Protein AF-Q2HXE0-F1 (afdb_monomer)

pLDDT: mean 91.15, std 7.88, range [51.94, 98.25]

Mean predicted aligned error: 10.52 Å

Nearest PDB structures (foldseek):
  8btg-assembly1_E  TM=7.655E-01  e=2.228E-20  Bacillus subtilis
  8btg-assembly1_A  TM=7.224E-01  e=9.802E-20  Bacillus subtilis
  8bv3-assembly1_B  TM=9.718E-01  e=6.883E-15  Bacillus subtilis
  1l8q-assembly1_A  TM=6.584E-01  e=1.791E-13  Aquifex aeolicus
  2hcb-assembly1_B  TM=6.814E-01  e=4.356E-13  Aquifex aeolicus

Structure (mmCIF, N/CA/C/O backbone):
data_AF-Q2HXE0-F1
#
_entry.id   AF-Q2HXE0-F1
#
loop_
_atom_site.group_PDB
_atom_site.id
_atom_site.type_symbol
_atom_site.label_atom_id
_atom_site.label_alt_id
_atom_site.label_comp_id
_atom_site.label_asym_id
_atom_site.label_entity_id
_atom_site.label_seq_id
_atom_site.pdbx_PDB_ins_code
_atom_site.Cartn_x
_atom_site.Cartn_y
_atom_site.Cartn_z
_atom_site.occupancy
_atom_site.B_iso_or_equiv
_atom_site.auth_seq_id
_atom_site.auth_comp_id
_atom_site.auth_asym_id
_atom_site.auth_atom_id
_atom_site.pdbx_PDB_model_num
ATOM 1 N N . GLY A 1 1 ? -3.408 2.793 2.441 1.00 79.25 1 GLY A N 1
ATOM 2 C CA . GLY A 1 1 ? -3.111 1.350 2.510 1.00 79.25 1 GLY A CA 1
ATOM 3 C C . GLY A 1 1 ? -4.336 0.553 2.128 1.00 79.25 1 GLY A C 1
ATOM 4 O O . GLY A 1 1 ? -5.097 0.191 3.012 1.00 79.25 1 GLY A O 1
ATOM 5 N N . LEU A 1 2 ? -4.546 0.353 0.825 1.00 87.94 2 LEU A N 1
ATOM 6 C CA . LEU A 1 2 ? -5.683 -0.406 0.279 1.00 87.94 2 LEU A CA 1
ATOM 7 C C . LEU A 1 2 ? -5.273 -1.790 -0.251 1.00 87.94 2 LEU A C 1
ATOM 9 O O . LEU A 1 2 ? -6.130 -2.564 -0.639 1.00 87.94 2 LEU A O 1
ATOM 13 N N . GLY A 1 3 ? -3.971 -2.100 -0.264 1.00 91.75 3 GLY A N 1
ATOM 14 C CA . GLY A 1 3 ? -3.457 -3.394 -0.720 1.00 91.75 3 GLY A CA 1
ATOM 15 C C . GLY A 1 3 ? -2.801 -3.399 -2.103 1.00 91.75 3 GLY A C 1
ATOM 16 O O . GLY A 1 3 ? -2.421 -4.466 -2.551 1.00 91.75 3 GLY A O 1
ATOM 17 N N . LYS A 1 4 ? -2.596 -2.249 -2.764 1.00 94.69 4 LYS A N 1
ATOM 18 C CA . LYS A 1 4 ? -1.934 -2.165 -4.089 1.00 94.69 4 LYS A CA 1
ATOM 19 C C . LYS A 1 4 ? -0.559 -2.844 -4.125 1.00 94.69 4 LYS A C 1
ATOM 21 O O . LYS A 1 4 ? -0.377 -3.802 -4.867 1.00 94.69 4 LYS A O 1
ATOM 26 N N . THR A 1 5 ? 0.360 -2.430 -3.253 1.00 94.62 5 THR A N 1
ATOM 27 C CA . THR A 1 5 ? 1.689 -3.050 -3.113 1.00 94.62 5 THR A CA 1
ATOM 28 C C . THR A 1 5 ? 1.597 -4.533 -2.736 1.00 94.62 5 THR A C 1
ATOM 30 O O . THR A 1 5 ? 2.316 -5.364 -3.279 1.00 94.62 5 THR A O 1
ATOM 33 N N . HIS A 1 6 ? 0.666 -4.897 -1.842 1.00 94.25 6 HIS A N 1
ATOM 34 C CA . HIS A 1 6 ? 0.438 -6.297 -1.464 1.00 94.25 6 HIS A CA 1
ATOM 35 C C . HIS A 1 6 ? 0.011 -7.139 -2.677 1.00 94.25 6 HIS A C 1
ATOM 37 O O . HIS A 1 6 ? 0.540 -8.227 -2.890 1.00 94.25 6 HIS A O 1
ATOM 43 N N . LEU A 1 7 ? -0.898 -6.615 -3.502 1.00 95.75 7 LEU A N 1
ATOM 44 C CA . LEU A 1 7 ? -1.368 -7.267 -4.717 1.00 95.75 7 LEU A CA 1
ATOM 45 C C . LEU A 1 7 ? -0.251 -7.396 -5.760 1.00 95.75 7 LEU A C 1
ATOM 47 O O . LEU A 1 7 ? -0.125 -8.459 -6.357 1.00 95.75 7 LEU A O 1
ATOM 51 N N . LEU A 1 8 ? 0.600 -6.376 -5.933 1.00 96.81 8 LEU A N 1
ATOM 52 C CA . LEU A 1 8 ? 1.785 -6.483 -6.795 1.00 96.81 8 LEU A CA 1
ATOM 53 C C . LEU A 1 8 ? 2.686 -7.643 -6.364 1.00 96.81 8 LEU A C 1
ATOM 55 O O . LEU A 1 8 ? 3.067 -8.463 -7.197 1.00 96.81 8 LEU A O 1
ATOM 59 N N . HIS A 1 9 ? 2.992 -7.754 -5.069 1.00 96.44 9 HIS A N 1
ATOM 60 C CA . HIS A 1 9 ? 3.806 -8.858 -4.556 1.00 96.44 9 HIS A CA 1
ATOM 61 C C . HIS A 1 9 ? 3.122 -10.221 -4.715 1.00 96.44 9 HIS A C 1
ATOM 63 O O . HIS A 1 9 ? 3.796 -11.204 -5.028 1.00 96.44 9 HIS A O 1
ATOM 69 N N . ALA A 1 10 ? 1.800 -10.294 -4.542 1.00 96.44 10 ALA A N 1
ATOM 70 C CA . ALA A 1 10 ? 1.038 -11.517 -4.775 1.00 96.44 10 ALA A CA 1
ATOM 71 C C . ALA A 1 10 ? 1.098 -11.950 -6.251 1.00 96.44 10 ALA A C 1
ATOM 73 O O . ALA A 1 10 ? 1.374 -13.116 -6.530 1.00 96.44 10 ALA A O 1
ATOM 74 N N . ILE A 1 11 ? 0.928 -11.009 -7.190 1.00 97.31 11 ILE A N 1
ATOM 75 C CA . ILE A 1 11 ? 1.078 -11.253 -8.633 1.00 97.31 11 ILE A CA 1
ATOM 76 C C . ILE A 1 11 ? 2.501 -11.721 -8.948 1.00 97.31 11 ILE A C 1
ATOM 78 O O . ILE A 1 11 ? 2.662 -12.710 -9.657 1.00 97.31 11 ILE A O 1
ATOM 82 N N . ALA A 1 12 ? 3.522 -11.061 -8.392 1.00 97.12 12 ALA A N 1
ATOM 83 C CA . ALA A 1 12 ? 4.922 -11.442 -8.575 1.00 97.12 12 ALA A CA 1
ATOM 84 C C . ALA A 1 12 ? 5.161 -12.897 -8.161 1.00 97.12 12 ALA A C 1
ATOM 86 O O . ALA A 1 12 ? 5.678 -13.695 -8.938 1.00 97.12 12 ALA A O 1
ATOM 87 N N . ARG A 1 13 ? 4.731 -13.253 -6.943 1.00 96.88 13 ARG A N 1
ATOM 88 C CA . ARG A 1 13 ? 4.908 -14.594 -6.383 1.00 96.88 13 ARG A CA 1
ATOM 89 C C . ARG A 1 13 ? 4.175 -15.647 -7.211 1.00 96.88 13 ARG A C 1
ATOM 91 O O . ARG A 1 13 ? 4.757 -16.691 -7.492 1.00 96.88 13 ARG A O 1
ATOM 98 N N . LEU A 1 14 ? 2.934 -15.372 -7.611 1.00 97.12 14 LEU A N 1
ATOM 99 C CA . LEU A 1 14 ? 2.149 -16.290 -8.434 1.00 97.12 14 LEU A CA 1
ATOM 100 C C . LEU A 1 14 ? 2.762 -16.457 -9.829 1.00 97.12 14 LEU A C 1
ATOM 102 O O . LEU A 1 14 ? 2.836 -17.565 -10.345 1.00 97.12 14 LEU A O 1
ATOM 106 N N . PHE A 1 15 ? 3.240 -15.380 -10.446 1.00 96.69 15 PHE A N 1
ATOM 107 C CA . PHE A 1 15 ? 3.915 -15.464 -11.737 1.00 96.69 15 PHE A CA 1
ATOM 108 C C . PHE A 1 15 ? 5.203 -16.289 -11.636 1.00 96.69 15 PHE A C 1
ATOM 110 O O . PHE A 1 15 ? 5.407 -17.202 -12.432 1.00 96.69 15 PHE A O 1
ATOM 117 N N . SER A 1 16 ? 6.033 -16.038 -10.619 1.00 95.75 16 SER A N 1
ATOM 118 C CA . SER A 1 16 ? 7.262 -16.803 -10.387 1.00 95.75 16 SER A CA 1
ATOM 119 C C . SER A 1 16 ? 7.000 -18.282 -10.099 1.00 95.75 16 SER A C 1
ATOM 121 O O . SER A 1 16 ? 7.808 -19.114 -10.495 1.00 95.75 16 SER A O 1
ATOM 123 N N . SER A 1 17 ? 5.882 -18.647 -9.459 1.00 95.94 17 SER A N 1
ATOM 124 C CA . SER A 1 17 ? 5.551 -20.065 -9.248 1.00 95.94 17 SER A CA 1
ATOM 125 C C . SER A 1 17 ? 5.182 -20.784 -10.548 1.00 95.94 17 SER A C 1
ATOM 127 O O . SER A 1 17 ? 5.462 -21.969 -10.686 1.00 95.94 17 SER A O 1
ATOM 129 N N . HIS A 1 18 ? 4.569 -20.080 -11.505 1.00 95.12 18 HIS A N 1
ATOM 130 C CA . HIS A 1 18 ? 4.205 -20.633 -12.815 1.00 95.12 18 HIS A CA 1
ATOM 131 C C . HIS A 1 18 ? 5.347 -20.552 -13.836 1.00 95.12 18 HIS A C 1
ATOM 133 O O . HIS A 1 18 ? 5.391 -21.329 -14.785 1.00 95.12 18 HIS A O 1
ATOM 139 N N . SER A 1 19 ? 6.262 -19.596 -13.685 1.00 94.00 19 SER A N 1
ATOM 140 C CA . SER A 1 19 ? 7.396 -19.385 -14.587 1.00 94.00 19 SER A CA 1
ATOM 141 C C . SER A 1 19 ? 8.674 -19.084 -13.793 1.00 94.00 19 SER A C 1
ATOM 143 O O . SER A 1 19 ? 9.118 -17.936 -13.760 1.00 94.00 19 SER A O 1
ATOM 145 N N . PRO A 1 20 ? 9.299 -20.101 -13.166 1.00 92.75 20 PRO A N 1
ATOM 146 C CA . PRO A 1 20 ? 10.417 -19.899 -12.237 1.00 92.75 20 PRO A CA 1
ATOM 147 C C . PRO A 1 20 ? 11.672 -19.277 -12.861 1.00 92.75 20 PRO A C 1
ATOM 149 O O . PRO A 1 20 ? 12.422 -18.587 -12.180 1.00 92.75 20 PRO A O 1
ATOM 152 N N . SER A 1 21 ? 11.903 -19.508 -14.156 1.00 94.31 21 SER A N 1
ATOM 153 C CA . SER A 1 21 ? 13.048 -18.973 -14.905 1.00 94.31 21 SER A CA 1
ATOM 154 C C . SER A 1 21 ? 12.785 -17.610 -15.550 1.00 94.31 21 SER A C 1
ATOM 156 O O . SER A 1 21 ? 13.698 -17.017 -16.121 1.00 94.31 21 SER A O 1
ATOM 158 N N . ALA A 1 22 ? 11.550 -17.104 -15.492 1.00 95.12 22 ALA A N 1
ATOM 159 C CA . ALA A 1 22 ? 11.186 -15.835 -16.102 1.00 95.12 22 ALA A CA 1
ATOM 160 C C . ALA A 1 22 ? 11.641 -14.661 -15.214 1.00 95.12 22 ALA A C 1
ATOM 162 O O . ALA A 1 22 ? 11.227 -14.589 -14.055 1.00 95.12 22 ALA A O 1
ATOM 163 N N . PRO A 1 23 ? 12.434 -13.704 -15.734 1.00 95.75 23 PRO A N 1
ATOM 164 C CA . PRO A 1 23 ? 12.847 -12.543 -14.955 1.00 95.75 23 PRO A CA 1
ATOM 165 C C . PRO A 1 23 ? 11.644 -11.690 -14.531 1.00 95.75 23 PRO A C 1
ATOM 167 O O . PRO A 1 23 ? 10.891 -11.191 -15.373 1.00 95.75 23 PRO A O 1
ATOM 170 N N . VAL A 1 24 ? 11.479 -11.511 -13.220 1.00 97.12 24 VAL A N 1
ATOM 171 C CA . VAL A 1 24 ? 10.476 -10.628 -12.614 1.00 97.12 24 VAL A CA 1
ATOM 172 C C . VAL A 1 24 ? 11.192 -9.441 -11.997 1.00 97.12 24 VAL A C 1
ATOM 174 O O . VAL A 1 24 ? 12.118 -9.617 -11.206 1.00 97.12 24 VAL A O 1
ATOM 177 N N . LEU A 1 25 ? 10.748 -8.233 -12.329 1.00 96.94 25 LEU A N 1
ATOM 178 C CA . LEU A 1 25 ? 11.315 -7.009 -11.793 1.00 96.94 25 LEU A CA 1
ATOM 179 C C . LEU A 1 25 ? 10.239 -6.187 -11.093 1.00 96.94 25 LEU A C 1
ATOM 181 O O . LEU A 1 25 ? 9.209 -5.867 -11.675 1.00 96.94 25 LEU A O 1
ATOM 185 N N . TYR A 1 26 ? 10.510 -5.832 -9.840 1.00 97.19 26 TYR A N 1
ATOM 186 C CA . TYR A 1 26 ? 9.680 -4.946 -9.035 1.00 97.19 26 TYR A CA 1
ATOM 187 C C . TYR A 1 26 ? 10.478 -3.712 -8.621 1.00 97.19 26 TYR A C 1
ATOM 189 O O . TYR A 1 26 ? 11.602 -3.834 -8.126 1.00 97.19 26 TYR A O 1
ATOM 197 N N . MET A 1 27 ? 9.883 -2.532 -8.775 1.00 96.94 27 MET A N 1
ATOM 198 C CA . MET A 1 27 ? 10.414 -1.280 -8.238 1.00 96.94 27 MET A CA 1
ATOM 199 C C . MET A 1 27 ? 9.307 -0.241 -8.049 1.00 96.94 27 MET A C 1
ATOM 201 O O . MET A 1 27 ? 8.272 -0.298 -8.705 1.00 96.94 27 MET A O 1
ATOM 205 N N . SER A 1 28 ? 9.523 0.733 -7.165 1.00 97.50 28 SER A N 1
ATOM 206 C CA . SER A 1 28 ? 8.684 1.934 -7.137 1.00 97.50 28 SER A CA 1
ATOM 207 C C . SER A 1 28 ? 9.060 2.872 -8.287 1.00 97.50 28 SER A C 1
ATOM 209 O O . SER A 1 28 ? 10.193 2.845 -8.779 1.00 97.50 28 SER A O 1
ATOM 211 N N . ALA A 1 29 ? 8.142 3.749 -8.687 1.00 96.31 29 ALA A N 1
ATOM 212 C CA . ALA A 1 29 ? 8.419 4.765 -9.700 1.00 96.31 29 ALA A CA 1
ATOM 213 C C . ALA A 1 29 ? 9.517 5.752 -9.246 1.00 96.31 29 ALA A C 1
ATOM 215 O O . ALA A 1 29 ? 10.336 6.199 -10.047 1.00 96.31 29 ALA A O 1
ATOM 216 N N . GLU A 1 30 ? 9.599 6.032 -7.942 1.00 95.50 30 GLU A N 1
ATOM 217 C CA . GLU A 1 30 ? 10.692 6.810 -7.346 1.00 95.50 30 GLU A CA 1
ATOM 218 C C . GLU A 1 30 ? 12.047 6.101 -7.491 1.00 95.50 30 GLU A C 1
ATOM 220 O O . GLU A 1 30 ? 13.035 6.717 -7.894 1.00 95.50 30 GLU A O 1
ATOM 225 N N . ARG A 1 31 ? 12.101 4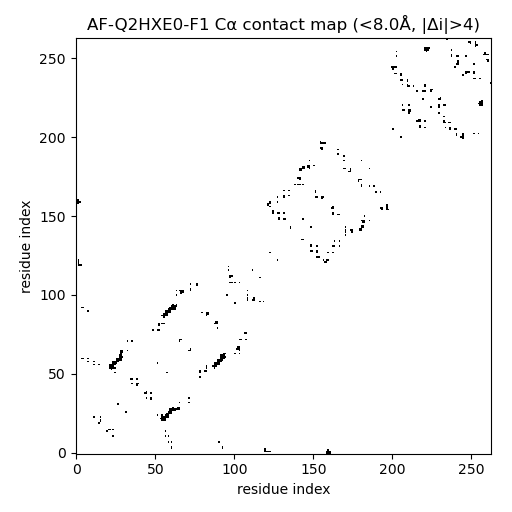.788 -7.229 1.00 96.56 31 ARG A N 1
ATOM 226 C CA . ARG A 1 31 ? 13.324 3.999 -7.406 1.00 96.56 31 ARG A CA 1
ATOM 227 C C . ARG A 1 31 ? 13.742 3.944 -8.872 1.00 96.56 31 ARG A C 1
ATOM 229 O O . ARG A 1 31 ? 14.925 4.105 -9.154 1.00 96.56 31 ARG A O 1
ATOM 236 N N . PHE A 1 32 ? 12.790 3.771 -9.789 1.00 96.88 32 PHE A N 1
ATOM 237 C CA . PHE A 1 32 ? 13.039 3.867 -11.229 1.00 96.88 32 PHE A CA 1
ATOM 238 C C . PHE A 1 32 ? 13.697 5.207 -11.586 1.00 96.88 32 PHE A C 1
ATOM 240 O O . PHE A 1 32 ? 14.738 5.227 -12.239 1.00 96.88 32 PHE A O 1
ATOM 247 N N . MET A 1 33 ? 13.136 6.320 -11.098 1.00 95.44 33 MET A N 1
ATOM 248 C CA . MET A 1 33 ? 13.685 7.661 -11.313 1.00 95.44 33 MET A CA 1
ATOM 249 C C . MET A 1 33 ? 15.117 7.782 -10.783 1.00 95.44 33 MET A C 1
ATOM 251 O O . MET A 1 33 ? 16.000 8.244 -11.503 1.00 95.44 33 MET A O 1
ATOM 255 N N . MET A 1 34 ? 15.356 7.371 -9.536 1.00 95.81 34 MET A N 1
ATOM 256 C CA . MET A 1 34 ? 16.680 7.449 -8.919 1.00 95.81 34 MET A CA 1
ATOM 257 C C . MET A 1 34 ? 17.713 6.602 -9.664 1.00 95.81 34 MET A C 1
ATOM 259 O O . MET A 1 34 ? 18.802 7.090 -9.962 1.00 95.81 34 MET A O 1
ATOM 263 N N . GLU A 1 35 ? 17.380 5.350 -9.985 1.00 96.25 35 GLU A N 1
ATOM 264 C CA . GLU A 1 35 ? 18.274 4.452 -10.719 1.00 96.25 35 GLU A CA 1
ATOM 265 C C . GLU A 1 35 ? 18.568 4.990 -12.127 1.00 96.25 35 GLU A C 1
ATOM 267 O O . GLU A 1 35 ? 19.721 4.962 -12.552 1.00 96.25 35 GLU A O 1
ATOM 272 N N . PHE A 1 36 ? 17.575 5.566 -12.812 1.00 95.88 36 PHE A N 1
ATOM 273 C CA . PHE A 1 36 ? 17.775 6.200 -14.115 1.00 95.88 36 PHE A CA 1
ATOM 274 C C . PHE A 1 36 ? 18.702 7.421 -14.035 1.00 95.88 36 PHE A C 1
ATOM 276 O O . PHE A 1 36 ? 19.652 7.532 -14.808 1.00 95.88 36 PHE A O 1
ATOM 283 N N . VAL A 1 37 ? 18.477 8.324 -13.073 1.00 94.50 37 VAL A N 1
ATOM 284 C CA . VAL A 1 37 ? 19.328 9.511 -12.876 1.00 94.50 37 VAL A CA 1
ATOM 285 C C . VAL A 1 37 ? 20.765 9.113 -12.543 1.00 94.50 37 VAL A C 1
ATOM 287 O O . VAL A 1 37 ? 21.704 9.712 -13.069 1.00 94.50 37 VAL A O 1
ATOM 290 N N . ASN A 1 38 ? 20.951 8.094 -11.706 1.00 95.69 38 ASN A N 1
ATOM 291 C CA . ASN A 1 38 ? 22.277 7.586 -11.370 1.00 95.69 38 ASN A CA 1
ATOM 292 C C . ASN A 1 38 ? 22.966 6.961 -12.589 1.00 95.69 38 ASN A C 1
ATOM 294 O O . ASN A 1 38 ? 24.131 7.264 -12.838 1.00 95.69 38 ASN A O 1
ATOM 298 N N . ALA A 1 39 ? 22.244 6.172 -13.388 1.00 96.00 39 ALA A N 1
ATOM 299 C CA . ALA A 1 39 ? 22.775 5.591 -14.618 1.00 96.00 39 ALA A CA 1
ATOM 300 C C . ALA A 1 39 ? 23.185 6.669 -15.634 1.00 96.00 39 ALA A C 1
ATOM 302 O O . ALA A 1 39 ? 24.239 6.549 -16.252 1.00 96.00 39 ALA A O 1
ATOM 303 N N . MET A 1 40 ? 22.420 7.760 -15.758 1.00 93.88 40 MET A N 1
ATOM 304 C CA . MET A 1 40 ? 22.818 8.897 -16.596 1.00 93.88 40 MET A CA 1
ATOM 305 C C . MET A 1 40 ? 24.116 9.545 -16.105 1.00 93.88 40 MET A C 1
ATOM 307 O O . MET A 1 40 ? 25.009 9.803 -16.905 1.00 93.88 40 MET A O 1
ATOM 311 N N . ARG A 1 41 ? 24.248 9.781 -14.792 1.00 95.00 41 ARG A N 1
ATOM 312 C CA . ARG A 1 41 ? 25.465 10.372 -14.204 1.00 95.00 41 ARG A CA 1
ATOM 313 C C . ARG A 1 41 ? 26.696 9.484 -14.378 1.00 95.00 41 ARG A C 1
ATOM 315 O O . ARG A 1 41 ? 27.792 10.006 -14.545 1.00 95.00 41 ARG A O 1
ATOM 322 N N . ALA A 1 42 ? 26.508 8.168 -14.340 1.00 95.88 42 ALA A N 1
ATOM 323 C CA . ALA A 1 42 ? 27.569 7.181 -14.507 1.00 95.88 42 ALA A CA 1
ATOM 324 C C . ALA A 1 42 ? 27.860 6.821 -15.980 1.00 95.88 42 ALA A C 1
ATOM 326 O O . ALA A 1 42 ? 28.771 6.043 -16.234 1.00 95.88 42 ALA A O 1
ATOM 327 N N . ASN A 1 43 ? 27.118 7.369 -16.954 1.00 94.31 43 ASN A N 1
ATOM 328 C CA . ASN A 1 43 ? 27.133 6.934 -18.362 1.00 94.31 43 ASN A CA 1
ATOM 329 C C . ASN A 1 43 ? 26.781 5.440 -18.567 1.00 94.31 43 ASN A C 1
ATOM 331 O O . ASN A 1 43 ? 27.199 4.813 -19.537 1.00 94.31 43 ASN A O 1
ATOM 335 N N . GLU A 1 44 ? 25.952 4.873 -17.690 1.00 95.38 44 GLU A N 1
ATOM 336 C CA . GLU A 1 44 ? 25.533 3.461 -17.687 1.00 95.38 44 GLU A CA 1
ATOM 337 C C . GLU A 1 44 ? 24.068 3.261 -18.120 1.00 95.38 44 GLU A C 1
ATOM 339 O O . GLU A 1 44 ? 23.468 2.204 -17.900 1.00 95.38 44 GLU A O 1
ATOM 344 N N . THR A 1 45 ? 23.459 4.259 -18.768 1.00 92.75 45 THR A N 1
ATOM 345 C CA . THR A 1 45 ? 22.045 4.229 -19.189 1.00 92.75 45 THR A CA 1
ATOM 346 C C . THR A 1 45 ? 21.692 2.987 -20.012 1.00 92.75 45 THR A C 1
ATOM 348 O O . THR A 1 45 ? 20.593 2.447 -19.882 1.00 92.75 45 THR A O 1
ATOM 351 N N . MET A 1 46 ? 22.619 2.486 -20.835 1.00 93.56 46 MET A N 1
ATOM 352 C CA . MET A 1 46 ? 22.386 1.284 -21.639 1.00 93.56 46 MET A CA 1
ATOM 353 C C . MET A 1 46 ? 22.239 0.020 -20.779 1.00 93.56 46 MET A C 1
ATOM 355 O O . MET A 1 46 ? 21.364 -0.804 -21.049 1.00 93.56 46 MET A O 1
ATOM 359 N N . MET A 1 47 ? 23.037 -0.119 -19.714 1.00 94.12 47 MET A N 1
ATOM 360 C CA . MET A 1 47 ? 22.917 -1.247 -18.783 1.00 94.12 47 MET A CA 1
ATOM 361 C C . MET A 1 47 ? 21.599 -1.189 -18.010 1.00 94.12 47 MET A C 1
ATOM 363 O O . MET A 1 47 ? 20.914 -2.204 -17.867 1.00 94.12 47 MET A O 1
ATOM 367 N N . PHE A 1 48 ? 21.200 0.009 -17.572 1.00 94.06 48 PHE A N 1
ATOM 368 C CA . PHE A 1 48 ? 19.908 0.227 -16.925 1.00 94.06 48 PHE A CA 1
ATOM 369 C C . PHE A 1 48 ? 18.739 -0.220 -17.821 1.00 94.06 48 PHE A C 1
ATOM 371 O O . PHE A 1 48 ? 17.893 -1.002 -17.378 1.00 94.06 48 PHE A O 1
ATOM 378 N N . LYS A 1 49 ? 18.748 0.196 -19.096 1.00 92.50 49 LYS A N 1
ATOM 379 C CA . LYS A 1 49 ? 17.760 -0.196 -20.117 1.00 92.50 49 LYS A CA 1
ATOM 380 C C . LYS A 1 49 ? 17.731 -1.700 -20.357 1.00 92.50 49 LYS A C 1
ATOM 382 O O . LYS A 1 49 ? 16.659 -2.300 -20.356 1.00 92.50 49 LYS A O 1
ATOM 387 N N . ALA A 1 50 ? 18.896 -2.317 -20.545 1.00 92.81 50 ALA A N 1
ATOM 388 C CA . ALA A 1 50 ? 19.003 -3.750 -20.808 1.00 92.81 50 ALA A CA 1
ATOM 389 C C . ALA A 1 50 ? 18.405 -4.585 -19.666 1.00 92.81 50 ALA A C 1
ATOM 391 O O . ALA A 1 50 ? 17.652 -5.525 -19.916 1.00 92.81 50 ALA A O 1
ATOM 392 N N . ARG A 1 51 ? 18.663 -4.194 -18.411 1.00 94.06 51 ARG A N 1
ATOM 393 C CA . ARG A 1 51 ? 18.092 -4.861 -17.234 1.00 94.06 51 ARG A CA 1
ATOM 394 C C . ARG A 1 51 ? 16.563 -4.767 -17.198 1.00 94.06 51 ARG A C 1
ATOM 396 O O . ARG A 1 51 ? 15.914 -5.759 -16.883 1.00 94.06 51 ARG A O 1
ATOM 403 N N . LEU A 1 52 ? 15.989 -3.603 -17.511 1.00 93.62 52 LEU A N 1
ATOM 404 C CA . LEU A 1 52 ? 14.532 -3.424 -17.555 1.00 93.62 52 LEU A CA 1
ATOM 405 C C . LEU A 1 52 ? 13.897 -4.247 -18.682 1.00 93.62 52 LEU A C 1
ATOM 407 O O . LEU A 1 52 ? 12.934 -4.968 -18.442 1.00 93.62 52 LEU A O 1
ATOM 411 N N . ARG A 1 53 ? 14.467 -4.182 -19.892 1.00 92.19 53 ARG A N 1
ATOM 412 C CA . ARG A 1 53 ? 13.969 -4.888 -21.086 1.00 92.19 53 ARG A CA 1
ATOM 413 C C . ARG A 1 53 ? 14.081 -6.412 -20.993 1.00 92.19 53 ARG A C 1
ATOM 415 O O . ARG A 1 53 ? 13.363 -7.112 -21.693 1.00 92.19 53 ARG A O 1
ATOM 422 N N . ALA A 1 54 ? 14.953 -6.933 -20.131 1.00 93.88 54 ALA A N 1
ATOM 423 C CA . ALA A 1 54 ? 15.057 -8.369 -19.873 1.00 93.88 54 ALA A CA 1
ATOM 424 C C . ALA A 1 54 ? 13.882 -8.931 -19.043 1.00 93.88 54 ALA A C 1
ATOM 426 O O . ALA A 1 54 ? 13.736 -10.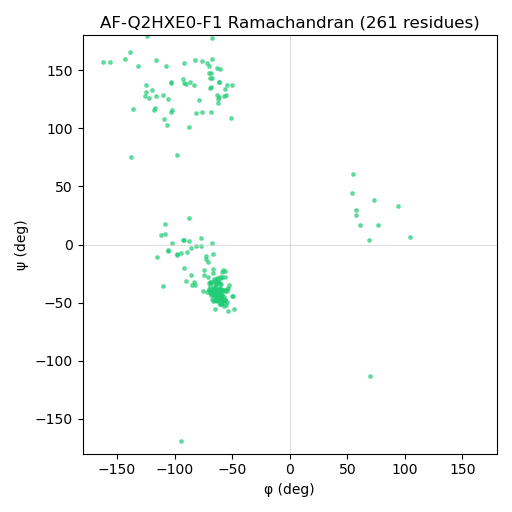151 -18.936 1.00 93.88 54 ALA A O 1
ATOM 427 N N . ALA A 1 55 ? 13.055 -8.074 -18.432 1.00 96.25 55 ALA A N 1
ATOM 428 C CA . ALA A 1 55 ? 11.934 -8.504 -17.607 1.00 96.25 55 ALA A CA 1
ATOM 429 C C . ALA A 1 55 ? 10.821 -9.154 -18.444 1.00 96.25 55 ALA A C 1
ATOM 431 O O . ALA A 1 55 ? 10.374 -8.609 -19.447 1.00 96.25 55 ALA A O 1
ATOM 432 N N . ARG A 1 56 ? 10.301 -10.297 -17.982 1.00 97.06 56 ARG A N 1
ATOM 433 C CA . ARG A 1 56 ? 9.051 -10.890 -18.498 1.00 97.06 56 ARG A CA 1
ATOM 434 C C . ARG A 1 56 ? 7.821 -10.433 -17.718 1.00 97.06 56 ARG A C 1
ATOM 436 O O . ARG A 1 56 ? 6.706 -10.514 -18.232 1.00 97.06 56 ARG A O 1
ATOM 443 N N . LEU A 1 57 ? 8.032 -9.947 -16.497 1.00 97.62 57 LEU A N 1
ATOM 444 C CA . LEU A 1 57 ? 7.041 -9.254 -15.688 1.00 97.62 57 LEU A CA 1
ATOM 445 C C . LEU A 1 57 ? 7.692 -8.020 -15.054 1.00 97.62 57 LEU A C 1
ATOM 447 O O . LEU A 1 57 ? 8.607 -8.161 -14.241 1.00 97.62 57 LEU A O 1
ATOM 451 N N . LEU A 1 58 ? 7.205 -6.831 -15.406 1.00 97.38 58 LEU A N 1
ATOM 452 C CA . LEU A 1 58 ? 7.585 -5.566 -14.785 1.00 97.38 58 LEU A CA 1
ATOM 453 C C . LEU A 1 58 ? 6.456 -5.074 -13.871 1.00 97.38 58 LEU A C 1
ATOM 455 O O . LEU A 1 58 ? 5.317 -4.909 -14.301 1.00 97.38 58 LEU A O 1
ATOM 459 N N . LEU A 1 59 ? 6.785 -4.818 -12.610 1.00 98.25 59 LEU A N 1
ATOM 460 C CA . LEU A 1 59 ? 5.874 -4.323 -11.584 1.00 98.25 59 LEU A CA 1
ATOM 461 C C . LEU A 1 59 ? 6.361 -2.951 -11.117 1.00 98.25 59 LEU A C 1
ATOM 463 O O . LEU A 1 59 ? 7.462 -2.837 -10.573 1.00 98.25 59 LEU A O 1
ATOM 467 N N . ILE A 1 60 ? 5.539 -1.925 -11.322 1.00 97.75 60 ILE A N 1
ATOM 468 C CA . ILE A 1 60 ? 5.856 -0.539 -10.968 1.00 97.75 60 ILE A CA 1
ATOM 469 C C . ILE A 1 60 ? 4.860 -0.050 -9.928 1.00 97.75 60 ILE A C 1
ATOM 471 O O . ILE A 1 60 ? 3.664 0.051 -10.208 1.00 97.75 60 ILE A O 1
ATOM 475 N N . ASP A 1 61 ? 5.353 0.255 -8.731 1.00 97.75 61 ASP A N 1
ATOM 476 C CA . ASP A 1 61 ? 4.519 0.791 -7.654 1.00 97.75 61 ASP A CA 1
ATOM 477 C C . ASP A 1 61 ? 4.504 2.329 -7.675 1.00 97.75 61 ASP A C 1
ATOM 479 O O . ASP A 1 61 ? 5.543 2.966 -7.864 1.00 97.75 61 ASP A O 1
ATOM 483 N N . ASP A 1 62 ? 3.330 2.915 -7.450 1.00 96.06 62 ASP A N 1
ATOM 484 C CA . ASP A 1 62 ? 3.093 4.345 -7.253 1.00 96.06 62 ASP A CA 1
ATOM 485 C C . ASP A 1 62 ? 3.617 5.252 -8.391 1.00 96.06 62 ASP A C 1
ATOM 487 O O . ASP A 1 62 ? 4.434 6.155 -8.187 1.00 96.06 62 ASP A O 1
ATOM 491 N N . ILE A 1 63 ? 3.104 5.053 -9.613 1.00 96.50 63 ILE A N 1
ATOM 492 C CA . ILE A 1 63 ? 3.511 5.804 -10.820 1.00 96.50 63 ILE A CA 1
ATOM 493 C C . ILE A 1 63 ? 3.376 7.329 -10.694 1.00 96.50 63 ILE A C 1
ATOM 495 O O . ILE A 1 63 ? 4.075 8.073 -11.377 1.00 96.50 63 ILE A O 1
ATOM 499 N N . GLN A 1 64 ? 2.533 7.827 -9.789 1.00 94.75 64 GLN A N 1
ATOM 500 C CA . GLN A 1 64 ? 2.393 9.260 -9.534 1.00 94.75 64 GLN A CA 1
ATOM 501 C C . GLN A 1 64 ? 3.711 9.944 -9.116 1.00 94.75 64 GLN A C 1
ATOM 503 O O . GLN A 1 64 ? 3.849 11.150 -9.300 1.00 94.75 64 GLN A O 1
ATOM 508 N N . PHE A 1 65 ? 4.708 9.210 -8.602 1.00 95.31 65 PHE A N 1
ATOM 509 C CA . PHE A 1 65 ? 5.981 9.809 -8.176 1.00 95.31 65 PHE A CA 1
ATOM 510 C C . PHE A 1 65 ? 6.872 10.304 -9.324 1.00 95.31 65 PHE A C 1
ATOM 512 O O . PHE A 1 65 ? 7.777 11.099 -9.077 1.00 95.31 65 PHE A O 1
ATOM 519 N N . ILE A 1 66 ? 6.613 9.901 -10.574 1.00 95.38 66 ILE A N 1
ATOM 520 C CA . ILE A 1 66 ? 7.322 10.451 -11.743 1.00 95.38 66 ILE A CA 1
ATOM 521 C C . ILE A 1 66 ? 6.600 11.656 -12.366 1.00 95.38 66 ILE A C 1
ATOM 523 O O . ILE A 1 66 ? 7.053 12.182 -13.384 1.00 95.38 66 ILE A O 1
ATOM 527 N N . ALA A 1 67 ? 5.500 12.133 -11.773 1.00 93.88 67 ALA A N 1
ATOM 528 C CA . ALA A 1 67 ? 4.770 13.308 -12.246 1.00 93.88 67 ALA A CA 1
ATOM 529 C C . ALA A 1 67 ? 5.678 14.552 -12.330 1.00 93.88 67 ALA A C 1
ATOM 531 O O . ALA A 1 67 ? 6.483 14.839 -11.441 1.00 93.88 67 ALA A O 1
ATOM 532 N N . GLY A 1 68 ? 5.587 15.276 -13.447 1.00 92.88 68 GLY A N 1
ATOM 533 C CA . GLY A 1 68 ? 6.426 16.437 -13.759 1.00 92.88 68 GLY A CA 1
ATOM 534 C C . GLY A 1 68 ? 7.906 16.135 -14.048 1.00 92.88 68 GLY A C 1
ATOM 535 O O . GLY A 1 68 ? 8.684 17.068 -14.240 1.00 92.88 68 GLY A O 1
ATOM 536 N N . LYS A 1 69 ? 8.335 14.864 -14.080 1.00 94.69 69 LYS A N 1
ATOM 537 C CA . LYS A 1 69 ? 9.727 14.460 -14.354 1.00 94.69 69 LYS A CA 1
ATOM 538 C C . LYS A 1 69 ? 9.902 14.048 -15.818 1.00 94.69 69 LYS A C 1
ATOM 540 O O . LYS A 1 69 ? 9.968 12.863 -16.123 1.00 94.69 69 LYS A O 1
ATOM 545 N N . GLY A 1 70 ? 9.976 15.031 -16.718 1.00 93.81 70 GLY A N 1
ATOM 546 C CA . GLY A 1 70 ? 9.932 14.827 -18.177 1.00 93.81 70 GLY A CA 1
ATOM 547 C C . GLY A 1 70 ? 10.865 13.734 -18.716 1.00 93.81 70 GLY A C 1
ATOM 548 O O . GLY A 1 70 ? 10.386 12.781 -19.321 1.00 93.81 70 GLY A O 1
ATOM 549 N N . SER A 1 71 ? 12.170 13.807 -18.433 1.00 93.44 71 SER A N 1
ATOM 550 C CA . SER A 1 71 ? 13.139 12.807 -18.922 1.00 93.44 71 SER A CA 1
ATOM 551 C C . SER A 1 71 ? 12.891 11.404 -18.360 1.00 93.44 71 SER A C 1
ATOM 553 O O . SER A 1 71 ? 13.054 10.409 -19.060 1.00 93.44 71 SER A O 1
ATOM 555 N N . THR A 1 72 ? 12.460 11.306 -17.101 1.00 95.00 72 THR A N 1
ATOM 556 C CA . THR A 1 72 ? 12.097 10.028 -16.477 1.00 95.00 72 THR A CA 1
ATOM 557 C C . THR A 1 72 ? 10.826 9.444 -17.086 1.00 95.00 72 THR A C 1
ATOM 559 O O . THR A 1 72 ? 10.758 8.239 -17.301 1.00 95.00 72 THR A O 1
ATOM 562 N N . GLN A 1 73 ? 9.824 10.275 -17.379 1.00 97.12 73 GLN A N 1
ATOM 563 C CA . GLN A 1 73 ? 8.594 9.836 -18.038 1.00 97.12 73 GLN A CA 1
ATOM 564 C C . GLN A 1 73 ? 8.852 9.367 -19.469 1.00 97.12 73 GLN A C 1
ATOM 566 O O . GLN A 1 73 ? 8.308 8.349 -19.883 1.00 97.12 73 GLN A O 1
ATOM 571 N N . GLU A 1 74 ? 9.703 10.072 -20.209 1.00 96.19 74 GLU A N 1
ATOM 572 C CA . GLU A 1 74 ? 10.100 9.672 -21.557 1.00 96.19 74 GLU A CA 1
ATOM 573 C C . GLU A 1 74 ? 10.801 8.308 -21.548 1.00 96.19 74 GLU A C 1
ATOM 575 O O . GLU A 1 74 ? 10.404 7.397 -22.274 1.00 96.19 74 GLU A O 1
ATOM 580 N N . GLU A 1 75 ? 11.766 8.114 -20.648 1.00 95.06 75 GLU A N 1
ATOM 581 C CA . GLU A 1 75 ? 12.433 6.822 -20.485 1.00 95.06 75 GLU A CA 1
ATOM 582 C C . GLU A 1 75 ? 11.463 5.708 -20.059 1.00 95.06 75 GLU A C 1
ATOM 584 O O . GLU A 1 75 ? 11.524 4.584 -20.567 1.00 95.06 75 GLU A O 1
ATOM 589 N N . PHE A 1 76 ? 10.537 6.017 -19.149 1.00 96.19 76 PHE A N 1
ATOM 590 C CA . PHE A 1 76 ? 9.497 5.083 -18.731 1.00 96.19 76 PHE A CA 1
ATOM 591 C C . PHE A 1 76 ? 8.614 4.666 -19.911 1.00 96.19 76 PHE A C 1
ATOM 593 O O . PHE A 1 76 ? 8.362 3.478 -20.100 1.00 96.19 76 PHE A O 1
ATOM 600 N N . LEU A 1 77 ? 8.191 5.627 -20.737 1.00 96.00 77 LEU A N 1
ATOM 601 C CA . LEU A 1 77 ? 7.387 5.383 -21.930 1.00 96.00 77 LEU A CA 1
ATOM 602 C C . LEU A 1 77 ? 8.114 4.468 -22.925 1.00 96.00 77 LEU A C 1
ATOM 604 O O . LEU A 1 77 ? 7.506 3.537 -23.454 1.00 96.00 77 LEU A O 1
ATOM 608 N N . HIS A 1 78 ? 9.406 4.699 -23.169 1.00 94.69 78 HIS A N 1
ATOM 609 C CA . HIS A 1 78 ? 10.208 3.817 -24.018 1.00 94.69 78 HIS A CA 1
ATOM 610 C C . HIS A 1 78 ? 10.293 2.404 -23.439 1.00 94.69 78 HIS A C 1
ATOM 612 O O . HIS A 1 78 ? 9.992 1.440 -24.140 1.00 94.69 78 HIS A O 1
ATOM 618 N N . THR A 1 79 ? 10.597 2.290 -22.143 1.00 94.12 79 THR A N 1
ATOM 619 C CA . THR A 1 79 ? 10.685 1.003 -21.444 1.00 94.12 79 THR A CA 1
ATOM 620 C C . THR A 1 79 ? 9.391 0.195 -21.565 1.00 94.12 79 THR A C 1
ATOM 622 O O . THR A 1 79 ? 9.441 -0.991 -21.889 1.00 94.12 79 THR A O 1
ATOM 625 N N . ILE A 1 80 ? 8.224 0.807 -21.321 1.00 94.62 80 ILE A N 1
ATOM 626 C CA . ILE A 1 80 ? 6.951 0.074 -21.387 1.00 94.62 80 ILE A CA 1
ATOM 627 C C . ILE A 1 80 ? 6.583 -0.324 -22.817 1.00 94.62 80 ILE A C 1
ATOM 629 O O . ILE A 1 80 ? 6.043 -1.409 -22.997 1.00 94.62 80 ILE A O 1
ATOM 633 N N . ASN A 1 81 ? 6.883 0.502 -23.825 1.00 94.00 81 ASN A N 1
ATOM 634 C CA . ASN A 1 81 ? 6.601 0.151 -25.219 1.00 94.00 81 ASN A CA 1
ATOM 635 C C . ASN A 1 81 ? 7.422 -1.080 -25.638 1.00 94.00 81 ASN A C 1
ATOM 637 O O . ASN A 1 81 ? 6.844 -2.055 -26.104 1.00 94.00 81 ASN A O 1
ATOM 641 N N . ASP A 1 82 ? 8.730 -1.090 -25.360 1.00 94.69 82 ASP A N 1
ATOM 642 C CA . ASP A 1 82 ? 9.605 -2.223 -25.701 1.00 94.69 82 ASP A CA 1
ATOM 643 C C . ASP A 1 82 ? 9.172 -3.527 -25.000 1.00 94.69 82 ASP A C 1
ATOM 645 O O . ASP A 1 82 ? 9.230 -4.626 -25.561 1.00 94.69 82 ASP A O 1
ATOM 649 N N . LEU A 1 83 ? 8.725 -3.421 -23.745 1.00 94.62 83 LEU A N 1
ATOM 650 C CA . LEU A 1 83 ? 8.227 -4.562 -22.977 1.00 94.62 83 LEU A CA 1
ATOM 651 C C . LEU A 1 83 ? 6.880 -5.076 -23.500 1.00 94.62 83 LEU A C 1
ATOM 653 O O . LEU A 1 83 ? 6.678 -6.286 -23.571 1.00 94.62 83 LEU A O 1
ATOM 657 N N . ILE A 1 84 ? 5.973 -4.185 -23.905 1.00 92.81 84 ILE A N 1
ATOM 658 C CA . ILE A 1 84 ? 4.709 -4.576 -24.544 1.00 92.81 84 ILE A CA 1
ATOM 659 C C . ILE A 1 84 ? 4.989 -5.304 -25.864 1.00 92.81 84 ILE A C 1
ATOM 661 O O . ILE A 1 84 ? 4.444 -6.386 -26.084 1.00 92.81 84 ILE A O 1
ATOM 665 N N . ASP A 1 85 ? 5.876 -4.759 -26.699 1.00 93.50 85 ASP A N 1
ATOM 666 C CA . ASP A 1 85 ? 6.191 -5.311 -28.022 1.00 93.50 85 ASP A CA 1
ATOM 667 C C . ASP A 1 85 ? 6.878 -6.685 -27.935 1.00 93.50 85 ASP A C 1
ATOM 669 O O . ASP A 1 85 ? 6.662 -7.556 -28.778 1.00 93.50 85 ASP A O 1
ATOM 673 N N . SER A 1 86 ? 7.655 -6.927 -26.875 1.00 94.25 86 SER A N 1
ATOM 674 C CA . SER A 1 86 ? 8.273 -8.233 -26.591 1.00 94.25 86 SER A CA 1
ATOM 675 C C . SER A 1 86 ? 7.337 -9.243 -25.906 1.00 94.25 86 SER A C 1
ATOM 677 O O . SER A 1 86 ? 7.734 -10.384 -25.643 1.00 94.25 86 SER A O 1
ATOM 679 N N . GLY A 1 87 ? 6.088 -8.859 -25.619 1.00 92.94 87 GLY A N 1
ATOM 680 C CA . GLY A 1 87 ? 5.089 -9.709 -24.968 1.00 92.94 87 GLY A CA 1
ATOM 681 C C . GLY A 1 87 ? 5.281 -9.873 -23.457 1.00 92.94 87 GLY A C 1
ATOM 682 O O . GLY A 1 87 ? 4.714 -10.797 -22.861 1.00 92.94 87 GLY A O 1
ATOM 683 N N . ALA A 1 88 ? 6.073 -9.007 -22.820 1.00 95.75 88 ALA A N 1
ATOM 684 C CA . ALA A 1 88 ? 6.197 -8.974 -21.370 1.00 95.75 88 ALA A CA 1
ATOM 685 C C . ALA A 1 88 ? 4.910 -8.446 -20.715 1.00 95.75 88 ALA A C 1
ATOM 687 O O . ALA A 1 88 ? 4.129 -7.686 -21.292 1.00 95.75 88 ALA A O 1
ATOM 688 N N . ARG A 1 89 ? 4.672 -8.857 -19.469 1.00 95.62 89 ARG A N 1
ATOM 689 C CA . ARG A 1 89 ? 3.556 -8.356 -18.661 1.00 95.62 89 ARG A CA 1
ATOM 690 C C . ARG A 1 89 ? 4.007 -7.135 -17.873 1.00 95.62 89 ARG A C 1
ATOM 692 O O . ARG A 1 89 ? 5.088 -7.136 -17.292 1.00 95.62 89 ARG A O 1
ATOM 699 N N . ILE A 1 90 ? 3.157 -6.119 -17.811 1.00 96.69 90 ILE A N 1
ATOM 700 C CA . ILE A 1 90 ? 3.410 -4.907 -17.034 1.00 96.69 90 ILE A CA 1
ATOM 701 C C . ILE A 1 90 ? 2.236 -4.707 -16.083 1.00 96.69 90 ILE A C 1
ATOM 703 O O . ILE A 1 90 ? 1.081 -4.773 -16.505 1.00 96.69 90 ILE A O 1
ATOM 707 N N . VAL A 1 91 ? 2.524 -4.469 -14.806 1.00 97.69 91 VAL A N 1
ATOM 708 C CA . VAL A 1 91 ? 1.524 -4.070 -13.811 1.00 97.69 91 VAL A CA 1
ATOM 709 C C . VAL A 1 91 ? 1.994 -2.783 -13.162 1.00 97.69 91 VAL A C 1
ATOM 711 O O . VAL A 1 91 ? 3.121 -2.693 -12.679 1.00 97.69 91 VAL A O 1
ATOM 714 N N . VAL A 1 92 ? 1.119 -1.787 -13.153 1.00 97.25 92 VAL A N 1
ATOM 715 C CA . VAL A 1 92 ? 1.399 -0.466 -12.598 1.00 97.25 92 VAL A CA 1
ATOM 716 C C . VAL A 1 92 ? 0.338 -0.146 -11.560 1.00 97.25 92 VAL A C 1
ATOM 718 O O . VAL A 1 92 ? -0.845 -0.400 -11.787 1.00 97.25 92 VAL A O 1
ATOM 721 N N . THR A 1 93 ? 0.741 0.418 -10.427 1.00 97.62 93 THR A N 1
ATOM 722 C CA . THR A 1 93 ? -0.197 0.973 -9.448 1.00 97.62 93 THR A CA 1
ATOM 723 C C . THR A 1 93 ? -0.139 2.495 -9.466 1.00 97.62 93 THR A C 1
ATOM 725 O O . THR A 1 93 ? 0.867 3.112 -9.818 1.00 97.62 93 THR A O 1
ATOM 728 N N . ALA A 1 94 ? -1.252 3.100 -9.067 1.00 95.69 94 ALA A N 1
ATOM 729 C CA . ALA A 1 94 ? -1.398 4.539 -8.950 1.00 95.69 94 ALA A CA 1
ATOM 730 C C . ALA A 1 94 ? -2.261 4.879 -7.728 1.00 95.69 94 ALA A C 1
ATOM 732 O O . ALA A 1 94 ? -3.009 4.037 -7.210 1.00 95.69 94 ALA A O 1
ATOM 733 N N . ASP A 1 95 ? -2.168 6.106 -7.222 1.00 93.12 95 ASP A N 1
ATOM 734 C CA . ASP A 1 95 ? -3.085 6.629 -6.203 1.00 93.12 95 ASP A CA 1
ATOM 735 C C . ASP A 1 95 ? -4.468 6.988 -6.767 1.00 93.12 95 ASP A C 1
ATOM 737 O O . ASP A 1 95 ? -5.442 7.001 -6.013 1.00 93.12 95 ASP A O 1
ATOM 741 N N . ARG A 1 96 ? -4.557 7.219 -8.080 1.00 92.25 96 ARG A N 1
ATOM 742 C CA . ARG A 1 96 ? -5.767 7.613 -8.810 1.00 92.25 96 ARG A CA 1
ATOM 743 C C . ARG A 1 96 ? -5.868 6.879 -10.144 1.00 92.25 96 ARG A C 1
ATOM 745 O O . ARG A 1 96 ? -4.904 6.287 -10.620 1.00 92.25 96 ARG A O 1
ATOM 752 N N . ALA A 1 97 ? -7.047 6.929 -10.760 1.00 93.12 97 ALA A N 1
ATOM 753 C CA . ALA A 1 97 ? -7.238 6.415 -12.114 1.00 93.12 97 ALA A CA 1
ATOM 754 C C . ALA A 1 97 ? -6.328 7.158 -13.117 1.00 93.12 97 ALA A C 1
ATOM 756 O O . ALA A 1 97 ? -6.087 8.348 -12.910 1.00 93.12 97 ALA A O 1
ATOM 757 N N . PRO A 1 98 ? -5.891 6.524 -14.226 1.00 92.50 98 PRO A N 1
ATOM 758 C CA . PRO A 1 98 ? -4.959 7.136 -15.181 1.00 92.50 98 PRO A CA 1
ATOM 759 C C . PRO A 1 98 ? -5.377 8.536 -15.649 1.00 92.50 98 PRO A C 1
ATOM 761 O O . PRO A 1 98 ? -4.596 9.474 -15.622 1.00 92.50 98 PRO A O 1
ATOM 764 N N . GLN A 1 99 ? -6.654 8.709 -15.977 1.00 90.31 99 GLN A N 1
ATOM 765 C CA . GLN A 1 99 ? -7.243 9.976 -16.426 1.00 90.31 99 GLN A CA 1
ATOM 766 C C . GLN A 1 99 ? -7.290 11.097 -15.365 1.00 90.31 99 GLN A C 1
ATOM 768 O O . GLN A 1 99 ? -7.605 12.232 -15.696 1.00 90.31 99 GLN A O 1
ATOM 773 N N . MET A 1 100 ? -6.965 10.792 -14.106 1.00 91.88 100 MET A N 1
ATOM 774 C CA . MET A 1 100 ? -6.893 11.737 -12.983 1.00 91.88 100 MET A CA 1
ATOM 775 C C . MET A 1 100 ? -5.450 11.954 -12.490 1.00 91.88 100 MET A C 1
ATOM 777 O O . MET A 1 100 ? -5.253 12.534 -11.421 1.00 91.88 100 MET A O 1
ATOM 781 N N . LEU A 1 101 ? -4.450 11.422 -13.201 1.00 92.12 101 LEU A N 1
ATOM 782 C CA . LEU A 1 101 ? -3.038 11.617 -12.881 1.00 92.12 101 LEU A CA 1
ATOM 783 C C . LEU A 1 101 ? -2.528 12.896 -13.547 1.00 92.12 101 LEU A C 1
ATOM 785 O O . LEU A 1 101 ? -2.215 12.919 -14.737 1.00 92.12 101 LEU A O 1
ATOM 789 N N . ASP A 1 102 ? -2.425 13.956 -12.753 1.00 91.88 102 ASP A N 1
ATOM 790 C CA . ASP A 1 102 ? -1.896 15.238 -13.206 1.00 91.88 102 ASP A CA 1
ATOM 791 C C . ASP A 1 102 ? -0.391 15.152 -13.507 1.00 91.88 102 ASP A C 1
ATOM 793 O O . ASP A 1 102 ? 0.363 14.432 -12.849 1.00 91.88 102 ASP A O 1
ATOM 797 N N . ALA A 1 103 ? 0.065 15.935 -14.489 1.00 94.25 103 ALA A N 1
ATOM 798 C CA . ALA A 1 103 ? 1.478 16.056 -14.866 1.00 94.25 103 ALA A CA 1
ATOM 799 C C . ALA A 1 103 ? 2.174 14.733 -15.266 1.00 94.25 103 ALA A C 1
ATOM 801 O O . ALA A 1 103 ? 3.403 14.629 -15.184 1.00 94.25 103 ALA A O 1
ATOM 802 N N . ILE A 1 104 ? 1.410 13.742 -15.731 1.00 96.69 104 ILE A N 1
ATOM 803 C CA . ILE A 1 104 ? 1.910 12.552 -16.429 1.00 96.69 104 ILE A CA 1
ATOM 804 C C . ILE A 1 104 ? 1.657 12.711 -17.933 1.00 96.69 104 ILE A C 1
ATOM 806 O O . ILE A 1 104 ? 0.599 13.180 -18.347 1.00 96.69 104 ILE A O 1
ATOM 810 N N . ASP A 1 105 ? 2.630 12.319 -18.753 1.00 96.25 105 ASP A N 1
ATOM 811 C CA . ASP A 1 105 ? 2.552 12.360 -20.210 1.00 96.25 105 ASP A CA 1
ATOM 812 C C . ASP A 1 105 ? 1.318 11.596 -20.718 1.00 96.25 105 ASP A C 1
ATOM 814 O O . ASP A 1 105 ? 1.094 10.428 -20.380 1.00 96.25 105 ASP A O 1
ATOM 818 N N . ALA A 1 106 ? 0.524 12.250 -21.568 1.00 95.31 106 ALA A N 1
ATOM 819 C CA . ALA A 1 106 ? -0.717 11.701 -22.111 1.00 95.31 106 ALA A CA 1
ATOM 820 C C . ALA A 1 106 ? -0.519 10.359 -22.839 1.00 95.31 106 ALA A C 1
ATOM 822 O O . ALA A 1 106 ? -1.429 9.529 -22.864 1.00 95.31 106 ALA A O 1
ATOM 823 N N . ARG A 1 107 ? 0.671 10.105 -23.398 1.00 96.12 107 ARG A N 1
ATOM 824 C CA . ARG A 1 107 ? 1.016 8.832 -24.043 1.00 96.12 107 ARG A CA 1
ATOM 825 C C . ARG A 1 107 ? 1.102 7.703 -23.021 1.00 96.12 107 ARG A C 1
ATOM 827 O O . ARG A 1 107 ? 0.577 6.624 -23.280 1.00 96.12 107 ARG A O 1
ATOM 834 N N . ILE A 1 108 ? 1.691 7.954 -21.849 1.00 96.31 108 ILE A N 1
ATOM 835 C CA . ILE A 1 108 ? 1.722 6.982 -20.744 1.00 96.31 108 ILE A CA 1
ATOM 836 C C . ILE A 1 108 ? 0.290 6.702 -20.285 1.00 96.31 108 ILE A C 1
ATOM 838 O O . ILE A 1 108 ? -0.104 5.543 -20.184 1.00 96.31 108 ILE A O 1
ATOM 842 N N . LEU A 1 109 ? -0.513 7.750 -20.075 1.00 95.50 109 LEU A N 1
ATOM 843 C CA . LEU A 1 109 ? -1.907 7.599 -19.647 1.00 95.50 109 LEU A CA 1
ATOM 844 C C . LEU A 1 109 ? -2.732 6.781 -20.642 1.00 95.50 109 LEU A C 1
ATOM 846 O O . LEU A 1 109 ? -3.469 5.888 -20.231 1.00 95.50 109 LEU A O 1
ATOM 850 N N . SER A 1 110 ? -2.563 7.041 -21.939 1.00 94.62 110 SER A N 1
ATOM 851 C CA . SER A 1 110 ? -3.219 6.295 -23.015 1.00 94.62 110 SER A CA 1
ATOM 852 C C . SER A 1 110 ? -2.840 4.810 -22.997 1.00 94.62 110 SER A C 1
ATOM 854 O O . SER A 1 110 ? -3.716 3.947 -23.057 1.00 94.62 110 SER A O 1
ATOM 856 N N . ARG A 1 111 ? -1.551 4.485 -22.813 1.00 93.94 111 ARG A N 1
ATOM 857 C CA . ARG A 1 111 ? -1.090 3.091 -22.681 1.00 93.94 111 ARG A CA 1
ATOM 858 C C . ARG A 1 111 ? -1.689 2.393 -21.463 1.00 93.94 111 ARG A C 1
ATOM 860 O O . ARG A 1 111 ? -2.143 1.260 -21.584 1.00 93.94 111 ARG A O 1
ATOM 867 N N . LEU A 1 112 ? -1.718 3.065 -20.311 1.00 93.25 112 LEU A N 1
ATOM 868 C CA . LEU A 1 112 ? -2.298 2.512 -19.085 1.00 93.25 112 LEU A CA 1
ATOM 869 C C . LEU A 1 112 ? -3.813 2.297 -19.221 1.00 93.25 112 LEU A C 1
ATOM 871 O O . LEU A 1 112 ? -4.325 1.263 -18.801 1.00 93.25 112 LEU A O 1
ATOM 875 N N . ALA A 1 113 ? -4.522 3.249 -19.831 1.00 92.50 113 ALA A N 1
ATOM 876 C CA . ALA A 1 113 ? -5.965 3.174 -20.045 1.00 92.50 113 ALA A CA 1
ATOM 877 C C . ALA A 1 113 ? -6.370 2.127 -21.096 1.00 92.50 113 ALA A C 1
ATOM 879 O O . ALA A 1 113 ? -7.466 1.583 -21.011 1.00 92.50 113 ALA A O 1
ATOM 880 N N . GLY A 1 114 ? -5.494 1.826 -22.061 1.00 91.88 114 GLY A N 1
ATOM 881 C CA . GLY A 1 114 ? -5.701 0.750 -23.035 1.00 91.88 114 GLY A CA 1
ATOM 882 C C . GLY A 1 114 ? -5.551 -0.664 -22.457 1.00 91.88 114 GLY A C 1
ATOM 883 O O . GLY A 1 114 ? -5.873 -1.634 -23.140 1.00 91.88 114 GLY A O 1
ATOM 884 N N . GLY A 1 115 ? -5.055 -0.796 -21.222 1.00 92.12 115 GLY A N 1
ATOM 885 C CA . GLY A 1 115 ? -4.943 -2.063 -20.500 1.00 92.12 115 GLY A CA 1
ATOM 886 C C . GLY A 1 115 ? -6.130 -2.357 -19.573 1.00 92.12 115 GLY A C 1
ATOM 887 O O . GLY A 1 115 ? -7.157 -1.682 -19.585 1.00 92.12 115 GLY A O 1
ATOM 888 N N . LEU A 1 116 ? -5.979 -3.378 -18.720 1.00 95.44 116 LEU A N 1
ATOM 889 C CA . LEU A 1 116 ? -6.946 -3.669 -17.658 1.00 95.44 116 LEU A CA 1
ATOM 890 C C . LEU A 1 116 ? -6.775 -2.673 -16.505 1.00 95.44 116 LEU A C 1
ATOM 892 O O . LEU A 1 116 ? -5.777 -2.714 -15.785 1.00 95.44 116 LEU A O 1
ATOM 896 N N . VAL A 1 117 ? -7.783 -1.829 -16.288 1.00 95.25 117 VAL A N 1
ATOM 897 C CA . VAL A 1 117 ? -7.829 -0.896 -15.157 1.00 95.25 117 VAL A CA 1
ATOM 898 C C . VAL A 1 117 ? -8.760 -1.451 -14.081 1.00 95.25 117 VAL A C 1
ATOM 900 O O . VAL A 1 117 ? -9.964 -1.576 -14.298 1.00 95.25 117 VAL A O 1
ATOM 903 N N . ALA A 1 118 ? -8.203 -1.770 -12.913 1.00 95.31 118 ALA A N 1
ATOM 904 C CA . ALA A 1 118 ? -8.950 -2.283 -11.768 1.00 95.31 118 ALA A CA 1
ATOM 905 C C . ALA A 1 118 ? -8.880 -1.309 -10.584 1.00 95.31 118 ALA A C 1
ATOM 907 O O . ALA A 1 118 ? -7.798 -0.905 -10.158 1.00 95.31 118 ALA A O 1
ATOM 908 N N . ASP A 1 119 ? -10.044 -0.954 -10.044 1.00 92.94 119 ASP A N 1
ATOM 909 C CA . ASP A 1 119 ? -10.161 -0.136 -8.837 1.00 92.94 119 ASP A CA 1
ATOM 910 C C . ASP A 1 119 ? -10.021 -1.003 -7.574 1.00 92.94 119 ASP A C 1
ATOM 912 O O . ASP A 1 119 ? -10.618 -2.078 -7.478 1.00 92.94 119 ASP A O 1
ATOM 916 N N . ILE A 1 120 ? -9.265 -0.517 -6.585 1.00 91.19 120 ILE A N 1
ATOM 917 C CA . ILE A 1 120 ? -9.165 -1.143 -5.262 1.00 91.19 120 ILE A CA 1
ATOM 918 C C . ILE A 1 120 ? -9.880 -0.254 -4.256 1.00 91.19 120 ILE A C 1
ATOM 920 O O . ILE A 1 120 ? -9.382 0.798 -3.854 1.00 91.19 120 ILE A O 1
ATOM 924 N N . ARG A 1 121 ? -11.040 -0.726 -3.803 1.00 88.94 121 ARG A N 1
ATOM 925 C CA . ARG A 1 121 ? -11.889 -0.003 -2.858 1.00 88.94 121 ARG A CA 1
ATOM 926 C C . ARG A 1 121 ? -11.433 -0.192 -1.408 1.00 88.94 121 ARG A C 1
ATOM 928 O O . ARG A 1 121 ? -10.769 -1.179 -1.086 1.00 88.94 121 ARG A O 1
ATOM 935 N N . PRO A 1 122 ? -11.817 0.723 -0.499 1.00 89.06 122 PRO A N 1
ATOM 936 C CA . PRO A 1 122 ? -11.681 0.509 0.938 1.00 89.06 122 PRO A CA 1
ATOM 937 C C . PRO A 1 122 ? -12.262 -0.837 1.376 1.00 89.06 122 PRO A C 1
ATOM 939 O O . PRO A 1 122 ? -13.352 -1.221 0.950 1.00 89.06 122 PRO A O 1
ATOM 942 N N . ALA A 1 123 ? -11.539 -1.539 2.250 1.00 90.69 123 ALA A N 1
ATOM 943 C CA . ALA A 1 123 ? -11.971 -2.834 2.755 1.00 90.69 123 ALA A CA 1
ATOM 944 C C . ALA A 1 123 ? -13.281 -2.692 3.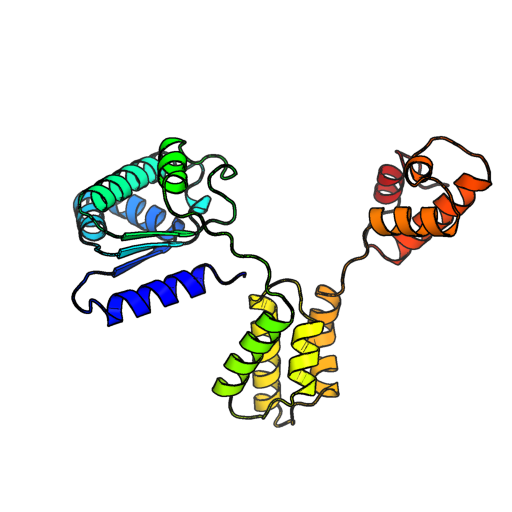540 1.00 90.69 123 ALA A C 1
ATOM 946 O O . ALA A 1 123 ? -13.343 -1.908 4.489 1.00 90.69 123 ALA A O 1
ATOM 947 N N . GLY A 1 124 ? -14.309 -3.453 3.156 1.00 92.38 124 GLY A N 1
ATOM 948 C CA . GLY A 1 124 ? -15.547 -3.607 3.925 1.00 92.38 124 GLY A CA 1
ATOM 949 C C . GLY A 1 124 ? -15.320 -4.356 5.241 1.00 92.38 124 GLY A C 1
ATOM 950 O O . GLY A 1 124 ? -14.206 -4.788 5.527 1.00 92.38 124 GLY A O 1
ATOM 951 N N . LEU A 1 125 ? -16.371 -4.509 6.054 1.00 94.50 125 LEU A N 1
ATOM 952 C CA . LEU A 1 125 ? -16.261 -5.225 7.333 1.00 94.50 125 LEU A CA 1
ATOM 953 C C . LEU A 1 125 ? -15.760 -6.661 7.130 1.00 94.50 125 LEU A C 1
ATOM 955 O O . LEU A 1 125 ? -14.799 -7.049 7.784 1.00 94.50 125 LEU A O 1
ATOM 959 N N . ASP A 1 126 ? -16.336 -7.383 6.169 1.00 95.38 126 ASP A N 1
ATOM 960 C CA . ASP A 1 126 ? -16.003 -8.786 5.899 1.00 95.38 126 ASP A CA 1
ATOM 961 C C . ASP A 1 126 ? -14.535 -8.961 5.502 1.00 95.38 126 ASP A C 1
ATOM 963 O O . ASP A 1 126 ? -13.835 -9.815 6.041 1.00 95.38 126 ASP A O 1
ATOM 967 N N . LEU A 1 127 ? -14.023 -8.091 4.622 1.00 94.62 127 LEU A N 1
ATOM 968 C CA . LEU A 1 127 ? -12.614 -8.128 4.229 1.00 94.62 127 LEU A CA 1
ATOM 969 C C . LEU A 1 127 ? -11.690 -7.752 5.396 1.00 94.62 127 LEU A C 1
ATOM 971 O O . LEU A 1 127 ? -10.631 -8.351 5.549 1.00 94.62 127 LEU A O 1
ATOM 975 N N . ARG A 1 128 ? -12.073 -6.786 6.242 1.00 96.06 128 ARG A N 1
ATOM 976 C CA . ARG A 1 128 ? -11.287 -6.438 7.438 1.00 96.06 128 ARG A CA 1
ATOM 977 C C . ARG A 1 128 ? -11.232 -7.594 8.437 1.00 96.06 128 ARG A C 1
ATOM 979 O O . ARG A 1 128 ? -10.155 -7.857 8.962 1.00 96.06 128 ARG A O 1
ATOM 986 N N . LEU A 1 129 ? -12.348 -8.289 8.659 1.00 96.94 129 LEU A N 1
ATOM 987 C CA . LEU A 1 129 ? -12.390 -9.503 9.478 1.00 96.94 129 LEU A CA 1
ATOM 988 C C . LEU A 1 129 ? -11.477 -10.580 8.887 1.00 96.94 129 LEU A C 1
ATOM 990 O O . LEU A 1 129 ? -10.587 -11.052 9.580 1.00 96.94 129 LEU A O 1
ATOM 994 N N . ALA A 1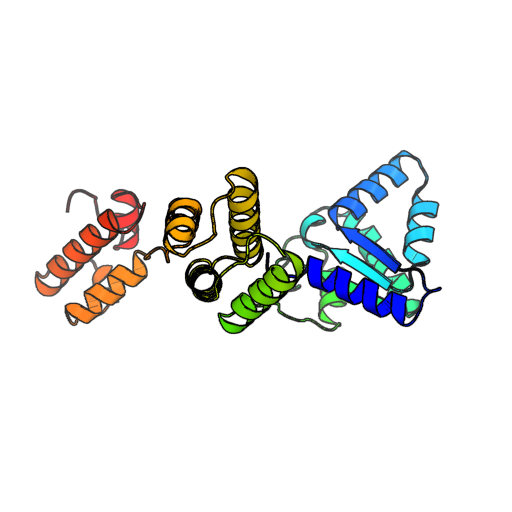 130 ? -11.603 -10.881 7.592 1.00 96.38 130 ALA A N 1
ATOM 995 C CA . ALA A 1 130 ? -10.761 -11.875 6.925 1.00 96.38 130 ALA A CA 1
ATOM 996 C C . ALA A 1 130 ? -9.257 -11.549 7.020 1.00 96.38 130 ALA A C 1
ATOM 998 O O . ALA A 1 130 ? -8.438 -12.441 7.238 1.00 96.38 130 ALA A O 1
ATOM 999 N N . ILE A 1 131 ? -8.883 -10.270 6.899 1.00 95.31 131 ILE A N 1
ATOM 1000 C CA . ILE A 1 131 ? -7.494 -9.823 7.075 1.00 95.31 131 ILE A CA 1
ATOM 1001 C C . ILE A 1 131 ? -7.020 -10.066 8.511 1.00 95.31 131 ILE A C 1
ATOM 1003 O O . ILE A 1 131 ? -5.931 -10.603 8.703 1.00 95.31 131 ILE A O 1
ATOM 1007 N N . LEU A 1 132 ? -7.810 -9.683 9.518 1.00 96.56 132 LEU A N 1
ATOM 1008 C CA . LEU A 1 132 ? -7.451 -9.906 10.920 1.00 96.56 132 LEU A CA 1
ATOM 1009 C C . LEU A 1 132 ? -7.366 -11.393 11.261 1.00 96.56 132 LEU A C 1
ATOM 1011 O O . LEU A 1 132 ? -6.457 -11.784 11.982 1.00 96.56 132 LEU A O 1
ATOM 1015 N N . GLU A 1 133 ? -8.253 -12.219 10.712 1.00 96.25 133 GLU A N 1
ATOM 1016 C CA . GLU A 1 133 ? -8.204 -13.671 10.882 1.00 96.25 133 GLU A CA 1
ATOM 1017 C C . GLU A 1 133 ? -6.925 -14.267 10.297 1.00 96.25 133 GLU A C 1
ATOM 1019 O O . GLU A 1 133 ? -6.219 -15.021 10.967 1.00 96.25 133 GLU A O 1
ATOM 1024 N N . ALA A 1 134 ? -6.551 -13.854 9.083 1.00 95.06 134 ALA A N 1
ATOM 1025 C CA . ALA A 1 134 ? -5.291 -14.267 8.477 1.00 95.06 134 ALA A CA 1
ATOM 1026 C C . ALA A 1 134 ? -4.077 -13.829 9.317 1.00 95.06 134 ALA A C 1
ATOM 1028 O O . ALA A 1 134 ? -3.107 -14.574 9.442 1.00 95.06 134 ALA A O 1
ATOM 1029 N N . LYS A 1 135 ? -4.124 -12.637 9.929 1.00 94.94 135 LYS A N 1
ATOM 1030 C CA . LYS A 1 135 ? -3.072 -12.168 10.845 1.00 94.94 135 LYS A CA 1
ATOM 1031 C C . LYS A 1 135 ? -3.049 -12.962 12.148 1.00 94.94 135 LYS A C 1
ATOM 1033 O O . LYS A 1 135 ? -1.969 -13.332 12.599 1.00 94.94 135 LYS A O 1
ATOM 1038 N N . ARG A 1 136 ? -4.216 -13.261 12.718 1.00 95.50 136 ARG A N 1
ATOM 1039 C CA . ARG A 1 136 ? -4.372 -14.058 13.937 1.00 95.50 136 ARG A CA 1
ATOM 1040 C C . ARG A 1 136 ? -3.810 -15.464 13.776 1.00 95.50 136 ARG A C 1
ATOM 1042 O O . ARG A 1 136 ? -3.080 -15.910 14.653 1.00 95.50 136 ARG A O 1
ATOM 1049 N N . ALA A 1 137 ? -4.064 -16.105 12.638 1.00 94.25 137 ALA A N 1
ATOM 1050 C CA . ALA A 1 137 ? -3.527 -17.428 12.329 1.00 94.25 137 ALA A CA 1
ATOM 1051 C C . ALA A 1 137 ? -1.985 -17.471 12.299 1.00 94.25 137 ALA A C 1
ATOM 1053 O O . ALA A 1 137 ? -1.396 -18.509 12.582 1.00 94.25 137 ALA A O 1
ATOM 1054 N N . ILE A 1 138 ? -1.329 -16.351 11.972 1.00 93.19 138 ILE A N 1
ATOM 1055 C CA . ILE A 1 138 ? 0.138 -16.241 11.916 1.00 93.19 138 ILE A CA 1
ATOM 1056 C C . ILE A 1 138 ? 0.728 -15.805 13.267 1.00 93.19 138 ILE A C 1
ATOM 1058 O O . ILE A 1 138 ? 1.856 -16.170 13.583 1.00 93.19 138 ILE A O 1
ATOM 1062 N N . ALA A 1 139 ? -0.004 -15.010 14.052 1.00 89.31 139 ALA A N 1
ATOM 1063 C CA . ALA A 1 139 ? 0.517 -14.370 15.261 1.00 89.31 139 ALA A CA 1
ATOM 1064 C C . ALA A 1 139 ? 0.837 -15.348 16.403 1.00 89.31 139 ALA A C 1
ATOM 1066 O O . ALA A 1 139 ? 1.788 -15.111 17.144 1.00 89.31 139 ALA A O 1
ATOM 1067 N N . GLY A 1 140 ? 0.077 -16.438 16.541 1.00 84.19 140 GLY A N 1
ATOM 1068 C CA . GLY A 1 140 ? 0.275 -17.405 17.621 1.00 84.19 140 GLY A CA 1
ATOM 1069 C C . GLY A 1 140 ? -0.105 -16.841 18.996 1.00 84.19 140 GLY A C 1
ATOM 1070 O O . GLY A 1 140 ? -1.284 -16.613 19.256 1.00 84.19 140 GLY A O 1
ATOM 1071 N N . ASP A 1 141 ? 0.888 -16.657 19.872 1.00 84.38 141 ASP A N 1
ATOM 1072 C CA . ASP A 1 141 ? 0.731 -16.283 21.287 1.00 84.38 141 ASP A CA 1
ATOM 1073 C C . ASP A 1 141 ? 1.061 -14.790 21.543 1.00 84.38 141 ASP A C 1
ATOM 1075 O O . ASP A 1 141 ? 2.036 -14.286 20.973 1.00 84.38 141 ASP A O 1
ATOM 1079 N N . PRO A 1 142 ? 0.311 -14.061 22.399 1.00 86.38 142 PRO A N 1
ATOM 1080 C CA . PRO A 1 142 ? -0.906 -14.478 23.094 1.00 86.38 142 PRO A CA 1
ATOM 1081 C C . PRO A 1 142 ? -2.109 -14.634 22.154 1.00 86.38 142 PRO A C 1
ATOM 1083 O O . PRO A 1 142 ? -2.234 -13.877 21.183 1.00 86.38 142 PRO A O 1
ATOM 1086 N N . PRO A 1 143 ? -3.024 -15.579 22.445 1.00 91.94 143 PRO A N 1
ATOM 1087 C CA . PRO A 1 143 ? -4.213 -15.778 21.632 1.00 91.94 143 PRO A CA 1
ATOM 1088 C C . PRO A 1 143 ? -5.081 -14.516 21.638 1.00 91.94 143 PRO A C 1
ATOM 1090 O O . PRO A 1 143 ? -5.272 -13.875 22.672 1.00 91.94 143 PRO A O 1
ATOM 1093 N N . VAL A 1 144 ? -5.639 -14.179 20.474 1.00 95.19 144 VAL A N 1
ATOM 1094 C CA . VAL A 1 144 ? -6.543 -13.032 20.310 1.00 95.19 144 VAL A CA 1
ATOM 1095 C C . VAL A 1 144 ? -7.992 -13.525 20.230 1.00 95.19 144 VAL A C 1
ATOM 1097 O O . VAL A 1 144 ? -8.348 -14.189 19.249 1.00 95.19 144 VAL A O 1
ATOM 1100 N N . PRO A 1 145 ? -8.852 -13.195 21.211 1.00 95.75 145 PRO A N 1
ATOM 1101 C CA . PRO A 1 145 ? -10.257 -13.597 21.199 1.00 95.75 145 PRO A CA 1
ATOM 1102 C C . PRO A 1 145 ? -11.047 -12.997 20.028 1.00 95.75 145 PRO A C 1
ATOM 1104 O O . PRO A 1 145 ? -10.770 -11.877 19.591 1.00 95.75 145 PRO A O 1
ATOM 1107 N N . ASP A 1 146 ? -12.102 -13.689 19.585 1.00 96.19 146 ASP A N 1
ATOM 1108 C CA . ASP A 1 146 ? -12.993 -13.225 18.502 1.00 96.19 146 ASP A CA 1
ATOM 1109 C C . ASP A 1 146 ? -13.576 -11.832 18.782 1.00 96.19 146 ASP A C 1
ATOM 1111 O O . ASP A 1 146 ? -13.654 -10.988 17.892 1.00 96.19 146 ASP A O 1
ATOM 1115 N N . ALA A 1 147 ? -13.919 -11.551 20.044 1.00 96.12 147 ALA A N 1
ATOM 1116 C CA . ALA A 1 147 ? -14.436 -10.248 20.461 1.00 96.12 147 ALA A CA 1
ATOM 1117 C C . ALA A 1 147 ? -13.448 -9.101 20.180 1.00 96.12 147 ALA A C 1
ATOM 1119 O O . ALA A 1 147 ? -13.863 -7.992 19.841 1.00 96.12 147 ALA A O 1
ATOM 1120 N N . VAL A 1 148 ? -12.141 -9.359 20.289 1.00 95.62 148 VAL A N 1
ATOM 1121 C CA . VAL A 1 148 ? -11.096 -8.369 19.997 1.00 95.62 148 VAL A CA 1
ATOM 1122 C C . VAL A 1 148 ? -10.947 -8.181 18.489 1.00 95.62 148 VAL A C 1
ATOM 1124 O O . VAL A 1 148 ? -10.830 -7.047 18.025 1.00 95.62 148 VAL A O 1
ATOM 1127 N N . VAL A 1 149 ? -11.016 -9.265 17.711 1.00 96.38 149 VAL A N 1
ATOM 1128 C CA . VAL A 1 149 ? -11.008 -9.211 16.240 1.00 96.38 149 VAL A CA 1
ATOM 1129 C C . VAL A 1 149 ? -12.198 -8.402 15.713 1.00 96.38 149 VAL A C 1
ATOM 1131 O O . VAL A 1 149 ? -12.011 -7.472 14.924 1.00 96.38 149 VAL A O 1
ATOM 1134 N N . ASP A 1 150 ? -13.411 -8.688 16.190 1.00 96.00 150 ASP A N 1
ATOM 1135 C CA . ASP A 1 150 ? -14.619 -7.950 15.804 1.00 96.00 150 ASP A CA 1
ATOM 1136 C C . ASP A 1 150 ? -14.529 -6.471 16.222 1.00 96.00 150 ASP A C 1
ATOM 1138 O O . ASP A 1 150 ? -14.789 -5.573 15.411 1.00 96.00 150 ASP A O 1
ATOM 1142 N N . PHE A 1 151 ? -14.051 -6.196 17.442 1.00 94.50 151 PHE A N 1
ATOM 1143 C CA . PHE A 1 151 ? -13.818 -4.833 17.919 1.00 94.50 151 PHE A CA 1
ATOM 1144 C C . PHE A 1 151 ? -12.864 -4.052 17.005 1.00 94.50 151 PHE A C 1
ATOM 1146 O O . PHE A 1 151 ? -13.181 -2.926 16.603 1.00 94.50 151 PHE A O 1
ATOM 1153 N N . LEU A 1 152 ? -11.725 -4.639 16.628 1.00 93.69 152 LEU A N 1
ATOM 1154 C CA . LEU A 1 152 ? -10.760 -4.030 15.710 1.00 93.69 152 LEU A CA 1
ATOM 1155 C C . LEU A 1 152 ? -11.386 -3.733 14.343 1.00 93.69 152 LEU A C 1
ATOM 1157 O O . LEU A 1 152 ? -11.308 -2.600 13.858 1.00 93.69 152 LEU A O 1
ATOM 1161 N N . ALA A 1 153 ? -12.053 -4.723 13.742 1.00 94.31 153 ALA A N 1
ATOM 1162 C CA . ALA A 1 153 ? -12.646 -4.608 12.410 1.00 94.31 153 ALA A CA 1
ATOM 1163 C C . ALA A 1 153 ? -13.758 -3.549 12.333 1.00 94.31 153 ALA A C 1
ATOM 1165 O O . ALA A 1 153 ? -13.961 -2.917 11.283 1.00 94.31 153 ALA A O 1
ATOM 1166 N N . ARG A 1 154 ? -14.497 -3.343 13.430 1.00 91.81 154 ARG A N 1
ATOM 1167 C CA . ARG A 1 154 ? -15.555 -2.326 13.525 1.00 91.81 154 ARG A CA 1
ATOM 1168 C C . ARG A 1 154 ? -15.029 -0.942 13.862 1.00 91.81 154 ARG A C 1
ATOM 1170 O O . ARG A 1 154 ? -15.634 0.037 13.406 1.00 91.81 154 ARG A O 1
ATOM 1177 N N . SER A 1 155 ? -13.950 -0.860 14.633 1.00 87.69 155 SER A N 1
ATOM 1178 C CA . SER A 1 155 ? -13.406 0.405 15.132 1.00 87.69 155 SER A CA 1
ATOM 1179 C C . SER A 1 155 ? -12.461 1.078 14.140 1.00 87.69 155 SER A C 1
ATOM 1181 O O . SER A 1 155 ? -12.472 2.302 14.028 1.00 87.69 155 SER A O 1
ATOM 1183 N N . ILE A 1 156 ? -11.684 0.307 13.373 1.00 87.81 156 ILE A N 1
ATOM 1184 C CA . ILE A 1 156 ? -10.684 0.843 12.441 1.00 87.81 156 ILE A CA 1
ATOM 1185 C C . ILE A 1 156 ? -11.183 0.684 11.006 1.00 87.81 156 ILE A C 1
ATOM 1187 O O . ILE A 1 156 ? -11.174 -0.403 10.429 1.00 87.81 156 ILE A O 1
ATOM 1191 N N . ARG A 1 157 ? -11.653 1.795 10.427 1.00 84.88 157 ARG A N 1
ATOM 1192 C CA . ARG A 1 157 ? -12.288 1.828 9.094 1.00 84.88 157 ARG A CA 1
ATOM 1193 C C . ARG A 1 157 ? -11.510 2.634 8.054 1.00 84.88 157 ARG A C 1
ATOM 1195 O O . ARG A 1 157 ? -11.871 2.584 6.883 1.00 84.88 157 ARG A O 1
ATOM 1202 N N . SER A 1 158 ? -10.492 3.387 8.468 1.00 75.38 158 SER A N 1
ATOM 1203 C CA . SER A 1 158 ? -9.746 4.320 7.613 1.00 75.38 158 SER A CA 1
ATOM 1204 C C . SER A 1 158 ? -8.975 3.615 6.501 1.00 75.38 158 SER A C 1
ATOM 1206 O O . SER A 1 158 ? -9.115 3.953 5.328 1.00 75.38 158 SER A O 1
ATOM 1208 N N . ASN A 1 159 ? -8.122 2.656 6.861 1.00 83.00 159 ASN A N 1
ATOM 1209 C CA . ASN A 1 159 ? -7.280 1.907 5.946 1.00 83.00 159 ASN A CA 1
ATOM 1210 C C . ASN A 1 159 ? -6.763 0.611 6.589 1.00 83.00 159 ASN A C 1
ATOM 1212 O O . ASN A 1 159 ? -6.647 0.494 7.807 1.00 83.00 159 ASN A O 1
ATOM 1216 N N . VAL A 1 160 ? -6.407 -0.356 5.742 1.00 91.19 160 VAL A N 1
ATOM 1217 C CA . VAL A 1 160 ? -5.946 -1.687 6.169 1.00 91.19 160 VAL A CA 1
ATOM 1218 C C . VAL A 1 160 ? -4.611 -1.621 6.918 1.00 91.19 160 VAL A C 1
ATOM 1220 O O . VAL A 1 160 ? -4.372 -2.411 7.821 1.00 91.19 160 VAL A O 1
ATOM 1223 N N . ARG A 1 161 ? -3.748 -0.647 6.606 1.00 91.12 161 ARG A N 1
ATOM 1224 C CA . ARG A 1 161 ? -2.441 -0.508 7.269 1.00 91.12 161 ARG A CA 1
ATOM 1225 C C . ARG A 1 161 ? -2.591 -0.152 8.751 1.00 91.12 161 ARG A C 1
ATOM 1227 O O . ARG A 1 161 ? -1.876 -0.708 9.573 1.00 91.12 161 ARG A O 1
ATOM 1234 N N . GLU A 1 162 ? -3.516 0.741 9.095 1.00 90.19 162 GLU A N 1
ATOM 1235 C CA . GLU A 1 162 ? -3.842 1.059 10.491 1.00 90.19 162 GLU A CA 1
ATOM 1236 C C . GLU A 1 162 ? -4.475 -0.129 11.216 1.00 90.19 162 GLU A C 1
ATOM 1238 O O . GLU A 1 162 ? -4.145 -0.372 12.373 1.00 90.19 162 GLU A O 1
ATOM 1243 N N . LEU A 1 163 ? -5.336 -0.889 10.532 1.00 93.06 163 LEU A N 1
ATOM 1244 C CA . LEU A 1 163 ? -5.949 -2.101 11.080 1.00 93.06 163 LEU A CA 1
ATOM 1245 C C . LEU A 1 163 ? -4.882 -3.139 11.459 1.00 93.06 163 LEU A C 1
ATOM 1247 O O . LEU A 1 163 ? -4.851 -3.613 12.593 1.00 93.06 163 LEU A O 1
ATOM 1251 N N . GLU A 1 164 ? -3.975 -3.443 10.528 1.00 93.38 164 GLU A N 1
ATOM 1252 C CA . GLU A 1 164 ? -2.849 -4.350 10.771 1.00 93.38 164 GLU A CA 1
ATOM 1253 C C . GLU A 1 164 ? -1.899 -3.803 11.843 1.00 93.38 164 GLU A C 1
ATOM 1255 O O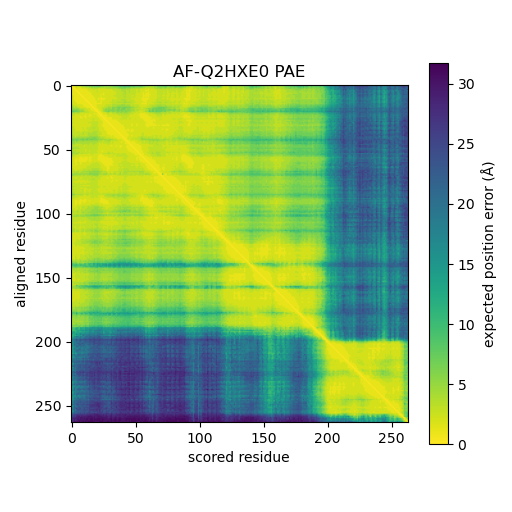 . GLU A 1 164 ? -1.433 -4.551 12.698 1.00 93.38 164 GLU A O 1
ATOM 1260 N N . GLY A 1 165 ? -1.634 -2.494 11.832 1.00 92.25 165 GLY A N 1
ATOM 1261 C CA . GLY A 1 165 ? -0.794 -1.838 12.831 1.00 92.25 165 GLY A CA 1
ATOM 1262 C C . GLY A 1 165 ? -1.362 -1.954 14.245 1.00 92.25 165 GLY A C 1
ATOM 1263 O O . GLY A 1 165 ? -0.623 -2.262 15.177 1.00 92.25 165 GLY A O 1
ATOM 1264 N N . ALA A 1 166 ? -2.672 -1.763 14.411 1.00 92.44 166 ALA A N 1
ATOM 1265 C CA . ALA A 1 166 ? -3.348 -1.928 15.694 1.00 92.44 166 ALA A CA 1
ATOM 1266 C C . ALA A 1 166 ? -3.326 -3.381 16.181 1.00 92.44 166 ALA A C 1
ATOM 1268 O O . ALA A 1 166 ? -3.039 -3.620 17.353 1.00 92.44 166 ALA A O 1
ATOM 1269 N N . PHE A 1 167 ? -3.566 -4.341 15.283 1.00 94.75 167 PHE A N 1
ATOM 1270 C CA . PHE A 1 167 ? -3.460 -5.764 15.600 1.00 94.75 167 PHE A CA 1
ATOM 1271 C C . PHE A 1 167 ? -2.041 -6.131 16.062 1.00 94.75 167 PHE A C 1
ATOM 1273 O O . PHE A 1 167 ? -1.864 -6.683 17.145 1.00 94.75 167 PHE A O 1
ATOM 1280 N N . ASN A 1 168 ? -1.018 -5.739 15.297 1.00 93.44 168 ASN A N 1
ATOM 1281 C CA . ASN A 1 168 ? 0.381 -5.997 15.646 1.00 93.44 168 ASN A CA 1
ATOM 1282 C C . ASN A 1 168 ? 0.773 -5.338 16.973 1.00 93.44 168 ASN A C 1
ATOM 1284 O O . ASN A 1 168 ? 1.502 -5.931 17.764 1.00 93.44 168 ASN A O 1
ATOM 1288 N N . LYS A 1 169 ? 0.276 -4.122 17.237 1.00 91.69 169 LYS A N 1
ATOM 1289 C CA . LYS A 1 169 ? 0.500 -3.429 18.508 1.00 91.69 169 LYS A CA 1
ATOM 1290 C C . LYS A 1 169 ? -0.085 -4.231 19.671 1.00 91.69 169 LYS A C 1
ATOM 1292 O O . LYS A 1 169 ? 0.603 -4.411 20.666 1.00 91.69 169 LYS A O 1
ATOM 1297 N N . LEU A 1 170 ? -1.310 -4.745 19.549 1.00 92.75 170 LEU A N 1
ATOM 1298 C CA . LEU A 1 170 ? -1.917 -5.559 20.607 1.00 92.75 170 LEU A CA 1
ATOM 1299 C C . LEU A 1 170 ? -1.099 -6.806 20.923 1.00 92.75 170 LEU A C 1
ATOM 1301 O O . LEU A 1 170 ? -0.803 -7.039 22.093 1.00 92.75 170 LEU A O 1
ATOM 1305 N N . ILE A 1 171 ? -0.690 -7.549 19.892 1.00 93.50 171 ILE A N 1
ATOM 1306 C CA . ILE A 1 171 ? 0.168 -8.730 20.048 1.00 93.50 171 ILE A CA 1
ATOM 1307 C C . ILE A 1 171 ? 1.469 -8.358 20.760 1.00 93.50 171 ILE A C 1
ATOM 1309 O O . ILE A 1 171 ? 1.791 -8.939 21.793 1.00 93.50 171 ILE A O 1
ATOM 1313 N N . ALA A 1 172 ? 2.179 -7.344 20.260 1.00 91.81 172 ALA A N 1
ATOM 1314 C CA . ALA A 1 172 ? 3.463 -6.934 20.818 1.00 91.81 172 ALA A CA 1
ATOM 1315 C C . ALA A 1 172 ? 3.353 -6.526 22.296 1.00 91.81 172 ALA A C 1
ATOM 1317 O O . ALA A 1 172 ? 4.177 -6.928 23.112 1.00 91.81 172 ALA A O 1
ATOM 1318 N N . TYR A 1 173 ? 2.325 -5.760 22.673 1.00 90.06 173 TYR A N 1
ATOM 1319 C CA . TYR A 1 173 ? 2.127 -5.373 24.072 1.00 90.06 173 TYR A CA 1
ATOM 1320 C C . TYR A 1 173 ? 1.710 -6.550 24.959 1.00 90.06 173 TYR A C 1
ATOM 1322 O O . TYR A 1 173 ? 2.176 -6.629 26.096 1.00 90.06 173 TYR A O 1
ATOM 1330 N N . GLY A 1 174 ? 0.868 -7.463 24.467 1.00 90.31 174 GLY A N 1
ATOM 1331 C CA . GLY A 1 174 ? 0.513 -8.683 25.196 1.00 90.31 174 GLY A CA 1
ATOM 1332 C C . GLY A 1 174 ? 1.749 -9.532 25.500 1.00 90.31 174 GLY A C 1
ATOM 1333 O O . GLY A 1 174 ? 1.975 -9.894 26.651 1.00 90.31 174 GLY A O 1
ATOM 1334 N N . GLN A 1 175 ? 2.620 -9.724 24.502 1.00 90.81 175 GLN A N 1
ATOM 1335 C CA . GLN A 1 175 ? 3.895 -10.435 24.655 1.00 90.81 175 GLN A CA 1
ATOM 1336 C C . GLN A 1 175 ? 4.839 -9.738 25.645 1.00 90.81 175 GLN A C 1
ATOM 1338 O O . GLN A 1 175 ? 5.374 -10.377 26.544 1.00 90.81 175 GLN A O 1
ATOM 1343 N N . LEU A 1 176 ? 5.026 -8.420 25.515 1.00 90.56 176 LEU A N 1
ATOM 1344 C CA . LEU A 1 176 ? 5.958 -7.662 26.359 1.00 90.56 176 LEU A CA 1
ATOM 1345 C C . LEU A 1 176 ? 5.510 -7.558 27.821 1.00 90.56 176 LEU A C 1
ATOM 1347 O O . LEU A 1 176 ? 6.348 -7.466 28.713 1.00 90.56 176 LEU A O 1
ATOM 1351 N N . THR A 1 177 ? 4.200 -7.524 28.071 1.00 89.31 177 THR A N 1
ATOM 1352 C CA . THR A 1 177 ? 3.647 -7.372 29.427 1.00 89.31 177 THR A CA 1
ATOM 1353 C C . THR A 1 177 ? 3.239 -8.697 30.065 1.00 89.31 177 THR A C 1
ATOM 1355 O O . THR A 1 177 ? 2.872 -8.707 31.239 1.00 89.31 177 THR A O 1
ATOM 1358 N N . GLY A 1 178 ? 3.263 -9.797 29.304 1.00 87.31 178 GLY A N 1
ATOM 1359 C CA . GLY A 1 178 ? 2.746 -11.098 29.728 1.00 87.31 178 GLY A CA 1
ATOM 1360 C C . GLY A 1 178 ? 1.246 -11.086 30.045 1.00 87.31 178 GLY A C 1
ATOM 1361 O O . GLY A 1 178 ? 0.760 -11.978 30.737 1.00 87.31 178 GLY A O 1
ATOM 1362 N N . ARG A 1 179 ? 0.508 -10.059 29.604 1.00 86.12 179 ARG A N 1
ATOM 1363 C CA . ARG A 1 179 ? -0.939 -9.952 29.820 1.00 86.12 179 ARG A CA 1
ATOM 1364 C C . ARG A 1 179 ? -1.693 -10.670 28.711 1.00 86.12 179 ARG A C 1
ATOM 1366 O O . ARG A 1 179 ? -1.362 -10.538 27.533 1.00 86.12 179 ARG A O 1
ATOM 1373 N N . SER A 1 180 ? -2.764 -11.360 29.091 1.00 90.12 180 SER A N 1
ATOM 1374 C CA . SER A 1 180 ? -3.740 -11.882 28.139 1.00 90.12 180 SER A CA 1
ATOM 1375 C C . SER A 1 180 ? -4.392 -10.740 27.362 1.00 90.12 180 SER A C 1
ATOM 1377 O O . SER A 1 180 ? -4.719 -9.696 27.928 1.00 90.12 180 SER A O 1
ATOM 1379 N N . ILE A 1 181 ? -4.609 -10.952 26.065 1.00 93.25 181 ILE A N 1
ATOM 1380 C CA . ILE A 1 181 ? -5.349 -10.005 25.235 1.00 93.25 181 ILE A CA 1
ATOM 1381 C C . ILE A 1 181 ? -6.842 -10.246 25.452 1.00 93.25 181 ILE A C 1
ATOM 1383 O O . ILE A 1 181 ? -7.380 -11.271 25.045 1.00 93.25 181 ILE A O 1
ATOM 1387 N N . ASP A 1 182 ? -7.516 -9.277 26.059 1.00 93.94 182 ASP A N 1
ATOM 1388 C CA . ASP A 1 182 ? -8.970 -9.222 26.168 1.00 93.94 182 ASP A CA 1
ATOM 1389 C C . ASP A 1 182 ? -9.522 -7.907 25.589 1.00 93.94 182 ASP A C 1
ATOM 1391 O O . ASP A 1 182 ? -8.789 -7.059 25.063 1.00 93.94 182 ASP A O 1
ATOM 1395 N N . LEU A 1 183 ? -10.848 -7.758 25.624 1.00 92.75 183 LEU A N 1
ATOM 1396 C CA . LEU A 1 183 ? -11.517 -6.587 25.065 1.00 92.75 183 LEU A CA 1
ATOM 1397 C C . LEU A 1 183 ? -11.165 -5.297 25.822 1.00 92.75 183 LEU A C 1
ATOM 1399 O O . LEU A 1 183 ? -11.025 -4.251 25.190 1.00 92.75 183 LEU A O 1
ATOM 1403 N N . GLU A 1 184 ? -11.003 -5.363 27.143 1.00 91.00 184 GLU A N 1
ATOM 1404 C CA . GLU A 1 184 ? -10.665 -4.203 27.971 1.00 91.00 184 GLU A CA 1
ATOM 1405 C C . GLU A 1 184 ? -9.251 -3.707 27.650 1.00 91.00 184 GLU A C 1
ATOM 1407 O O . GLU A 1 184 ? -9.042 -2.524 27.367 1.00 91.00 184 GLU A O 1
ATOM 1412 N N . PHE A 1 185 ? -8.291 -4.630 27.580 1.00 90.19 185 PHE A N 1
ATOM 1413 C CA . PHE A 1 185 ? -6.926 -4.365 27.154 1.00 90.19 185 PHE A CA 1
ATOM 1414 C C . PHE A 1 185 ? -6.886 -3.752 25.752 1.00 90.19 185 PHE A C 1
ATOM 1416 O O . PHE A 1 185 ? -6.202 -2.747 25.526 1.00 90.19 185 PHE A O 1
ATOM 1423 N N . ALA A 1 186 ? -7.664 -4.308 24.817 1.00 91.38 186 ALA A N 1
ATOM 1424 C CA . ALA A 1 186 ? -7.744 -3.793 23.459 1.00 91.38 186 ALA A CA 1
ATOM 1425 C C . ALA A 1 186 ? -8.288 -2.361 23.400 1.00 91.38 186 ALA A C 1
ATOM 1427 O O . ALA A 1 186 ? -7.725 -1.509 22.707 1.00 91.38 186 ALA A O 1
ATOM 1428 N N . GLN A 1 187 ? -9.348 -2.075 24.155 1.00 89.12 187 GLN A N 1
ATOM 1429 C CA . GLN A 1 187 ? -9.938 -0.742 24.243 1.00 89.12 187 GLN A CA 1
ATOM 1430 C C . GLN A 1 187 ? -8.979 0.271 24.873 1.00 89.12 187 GLN A C 1
ATOM 1432 O O . GLN A 1 187 ? -8.832 1.375 24.345 1.00 89.12 187 GLN A O 1
ATOM 1437 N N . ALA A 1 188 ? -8.290 -0.105 25.952 1.00 86.19 188 ALA A N 1
ATOM 1438 C CA . ALA A 1 188 ? -7.326 0.758 26.624 1.00 86.19 188 ALA A CA 1
ATOM 1439 C C . ALA A 1 188 ? -6.135 1.105 25.713 1.00 86.19 188 ALA A C 1
ATOM 1441 O O . ALA A 1 188 ? -5.763 2.272 25.587 1.00 86.19 188 ALA A O 1
ATOM 1442 N N . MET A 1 189 ? -5.562 0.112 25.025 1.00 82.50 189 MET A N 1
ATOM 1443 C CA . MET A 1 189 ? -4.374 0.293 24.176 1.00 82.50 189 MET A CA 1
ATOM 1444 C C . MET A 1 189 ? -4.647 1.009 22.856 1.00 8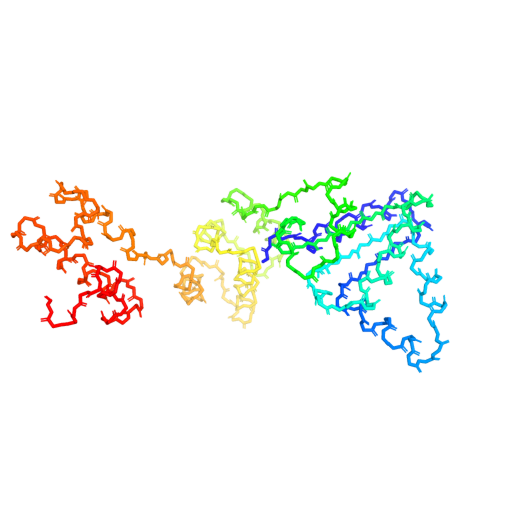2.50 189 MET A C 1
ATOM 1446 O O . MET A 1 189 ? -3.744 1.632 22.280 1.00 82.50 189 MET A O 1
ATOM 1450 N N . LEU A 1 190 ? -5.880 0.918 22.364 1.00 80.44 190 LEU A N 1
ATOM 1451 C CA . LEU A 1 190 ? -6.278 1.481 21.079 1.00 80.44 190 LEU A CA 1
ATOM 1452 C C . LEU A 1 190 ? -7.182 2.697 21.213 1.00 80.44 190 LEU A C 1
ATOM 1454 O O . LEU A 1 190 ? -7.655 3.184 20.191 1.00 80.44 190 LEU A O 1
ATOM 1458 N N . ALA A 1 191 ? -7.377 3.237 22.418 1.00 77.12 191 ALA A N 1
ATOM 1459 C CA . ALA A 1 191 ? -8.213 4.413 22.647 1.00 77.12 191 ALA A CA 1
ATOM 1460 C C . ALA A 1 191 ? -7.880 5.566 21.681 1.00 77.12 191 ALA A C 1
ATOM 1462 O O . ALA A 1 191 ? -8.784 6.143 21.077 1.00 77.12 191 ALA A O 1
ATOM 1463 N N . ASP A 1 192 ? -6.596 5.851 21.454 1.00 70.06 192 ASP A N 1
ATOM 1464 C CA . ASP A 1 192 ? -6.164 6.905 20.528 1.00 70.06 192 ASP A CA 1
ATOM 1465 C C . ASP A 1 192 ? -6.391 6.541 19.057 1.00 70.06 192 ASP A C 1
ATOM 1467 O O . ASP A 1 192 ? -6.864 7.372 18.281 1.00 70.06 192 ASP A O 1
ATOM 1471 N N . ALA A 1 193 ? -6.120 5.290 18.668 1.00 66.69 193 ALA A N 1
ATOM 1472 C CA . ALA A 1 193 ? -6.352 4.809 17.305 1.00 66.69 193 ALA A CA 1
ATOM 1473 C C . ALA A 1 193 ? -7.851 4.795 16.960 1.00 66.69 193 ALA A C 1
ATOM 1475 O O . ALA A 1 193 ? -8.243 5.175 15.858 1.00 66.69 193 ALA A O 1
ATOM 1476 N N . VAL A 1 194 ? -8.694 4.410 17.919 1.00 67.88 194 VAL A N 1
ATOM 1477 C CA . VAL A 1 194 ? -10.158 4.415 17.829 1.00 67.88 194 VAL A CA 1
ATOM 1478 C C . VAL A 1 194 ? -10.679 5.850 17.787 1.00 67.88 194 VAL A C 1
ATOM 1480 O O . VAL A 1 194 ? -11.523 6.157 16.954 1.00 67.88 194 VAL A O 1
ATOM 1483 N N . ARG A 1 195 ? -10.152 6.766 18.613 1.00 67.69 195 ARG A N 1
ATOM 1484 C CA . ARG A 1 195 ? -10.501 8.199 18.560 1.00 67.69 195 ARG A CA 1
ATOM 1485 C C . ARG A 1 195 ? -10.107 8.843 17.233 1.00 67.69 195 ARG A C 1
ATOM 1487 O O . ARG A 1 195 ? -10.883 9.626 16.691 1.00 67.69 195 ARG A O 1
ATOM 1494 N N . ALA A 1 196 ? -8.938 8.507 16.690 1.00 61.62 196 ALA A N 1
ATOM 1495 C CA . ALA A 1 196 ? -8.491 8.991 15.386 1.00 61.62 196 ALA A CA 1
ATOM 1496 C C . ALA A 1 196 ? -9.378 8.474 14.237 1.00 61.62 196 ALA A C 1
ATOM 1498 O O . ALA A 1 196 ? -9.602 9.203 13.269 1.00 61.62 196 ALA A O 1
ATOM 1499 N N . ASN A 1 197 ? -9.913 7.255 14.381 1.00 58.81 197 ASN A N 1
ATOM 1500 C CA . ASN A 1 197 ? -10.768 6.568 13.409 1.00 58.81 197 ASN A CA 1
ATOM 1501 C C . ASN A 1 197 ? -12.276 6.732 13.626 1.00 58.81 197 ASN A C 1
ATOM 1503 O O . ASN A 1 197 ? -13.071 6.314 12.777 1.00 58.81 197 ASN A O 1
ATOM 1507 N N . ALA A 1 198 ? -12.689 7.348 14.733 1.00 63.75 198 ALA A N 1
ATOM 1508 C CA . ALA A 1 198 ? -14.076 7.696 14.969 1.00 63.75 198 ALA A CA 1
ATOM 1509 C C . ALA A 1 198 ? -14.552 8.582 13.812 1.00 63.75 198 ALA A C 1
ATOM 1511 O O . ALA A 1 198 ? -13.897 9.569 13.464 1.00 63.75 198 ALA A O 1
ATOM 1512 N N . ARG A 1 199 ? -15.681 8.211 13.189 1.00 62.94 199 ARG A N 1
ATOM 1513 C CA . ARG A 1 199 ? -16.275 8.965 12.076 1.00 62.94 199 ARG A CA 1
ATOM 1514 C C . ARG A 1 199 ? -16.389 10.428 12.497 1.00 62.94 199 ARG A C 1
ATOM 1516 O O . ARG A 1 199 ? -17.204 10.765 13.353 1.00 62.94 199 ARG A O 1
ATOM 1523 N N . ARG A 1 200 ? -15.560 11.289 11.904 1.00 69.12 200 ARG A N 1
ATOM 1524 C CA . ARG A 1 200 ? -15.609 12.726 12.167 1.00 69.12 200 ARG A CA 1
ATOM 1525 C C . ARG A 1 200 ? -16.907 13.251 11.583 1.00 69.12 200 ARG A C 1
ATOM 1527 O O . ARG A 1 200 ? -17.089 13.223 10.370 1.00 69.12 200 ARG A O 1
ATOM 1534 N N . ILE A 1 201 ? -17.795 13.704 12.456 1.00 80.19 201 ILE A N 1
ATOM 1535 C CA . ILE A 1 201 ? -19.031 14.361 12.053 1.00 80.19 201 ILE A CA 1
ATOM 1536 C C . ILE A 1 201 ? -18.648 15.642 11.307 1.00 80.19 201 ILE A C 1
ATOM 1538 O O . ILE A 1 201 ? -17.831 16.436 11.777 1.00 80.19 201 ILE A O 1
ATOM 1542 N N . THR A 1 202 ? -19.203 15.828 10.117 1.00 88.19 202 THR A N 1
ATOM 1543 C CA . THR A 1 202 ? -18.962 17.014 9.293 1.00 88.19 202 THR A CA 1
ATOM 1544 C C . THR A 1 202 ? -19.997 18.100 9.575 1.00 88.19 202 THR A C 1
ATOM 1546 O O . THR A 1 202 ? -21.117 17.831 10.004 1.00 88.19 202 THR A O 1
ATOM 1549 N N . VAL A 1 203 ? -19.642 19.359 9.300 1.00 90.06 203 VAL A N 1
ATOM 1550 C CA . VAL A 1 203 ? -20.584 20.485 9.439 1.00 90.06 203 VAL A CA 1
ATOM 1551 C C . VAL A 1 203 ? -21.800 20.310 8.516 1.00 90.06 203 VAL A C 1
ATOM 1553 O O . VAL A 1 203 ? -22.911 20.655 8.907 1.00 90.06 203 VAL A O 1
ATOM 1556 N N . ASP A 1 204 ? -21.611 19.721 7.332 1.00 89.81 204 ASP A N 1
ATOM 1557 C CA . ASP A 1 204 ? -22.690 19.423 6.379 1.00 89.81 204 ASP A CA 1
ATOM 1558 C C . ASP A 1 204 ? -23.668 18.361 6.917 1.00 89.81 204 ASP A C 1
ATOM 1560 O O . ASP A 1 204 ? -24.883 18.548 6.856 1.00 89.81 204 ASP A O 1
ATOM 1564 N N . GLU A 1 205 ? -23.161 17.286 7.530 1.00 91.06 205 GLU A N 1
ATOM 1565 C CA . GLU A 1 205 ? -24.005 16.284 8.199 1.00 91.06 205 GLU A CA 1
ATOM 1566 C C . GLU A 1 205 ? -24.817 16.907 9.342 1.00 91.06 205 GLU A C 1
ATOM 1568 O O . GLU A 1 205 ? -26.005 16.616 9.477 1.00 91.06 205 GLU A O 1
ATOM 1573 N N . ILE A 1 206 ? -24.215 17.810 10.124 1.00 93.94 206 ILE A N 1
ATOM 1574 C CA . ILE A 1 206 ? -24.909 18.536 11.199 1.00 93.94 206 ILE A CA 1
ATOM 1575 C C . ILE A 1 206 ? -26.000 19.449 10.628 1.00 93.94 206 ILE A C 1
ATOM 1577 O O . ILE A 1 206 ? -27.108 19.481 11.165 1.00 93.94 206 ILE A O 1
ATOM 1581 N N . GLN A 1 207 ? -25.722 20.164 9.531 1.00 93.06 207 GLN A N 1
ATOM 1582 C CA . GLN A 1 207 ? -26.709 21.002 8.843 1.00 93.06 207 GLN A CA 1
ATOM 1583 C C . GLN A 1 207 ? -27.904 20.176 8.370 1.00 93.06 207 GLN A C 1
ATOM 1585 O O . GLN A 1 207 ? -29.041 20.536 8.670 1.00 93.06 207 GLN A O 1
ATOM 1590 N N . LYS A 1 208 ? -27.652 19.054 7.688 1.00 93.69 208 LYS A N 1
ATOM 1591 C CA . LYS A 1 208 ? -28.696 18.146 7.193 1.00 93.69 208 LYS A CA 1
ATOM 1592 C C . LYS A 1 208 ? -29.515 17.544 8.333 1.00 93.69 208 LYS A C 1
ATOM 1594 O O . LYS A 1 208 ? -30.741 17.563 8.268 1.00 93.69 208 LYS A O 1
ATOM 1599 N N . ALA A 1 209 ? -28.860 17.075 9.395 1.00 94.38 209 ALA A N 1
ATOM 1600 C CA . ALA A 1 209 ? -29.533 16.497 10.556 1.00 94.38 209 ALA A CA 1
ATOM 1601 C C . ALA A 1 209 ? -30.406 17.527 11.293 1.00 94.38 209 ALA A C 1
ATOM 1603 O O . ALA A 1 209 ? -31.563 17.245 11.606 1.00 94.38 209 ALA A O 1
ATOM 1604 N N . CYS A 1 210 ? -29.896 18.744 11.519 1.00 95.19 210 CYS A N 1
ATOM 1605 C CA . CYS A 1 210 ? -30.690 19.824 12.109 1.00 95.19 210 CYS A CA 1
ATOM 1606 C C . CYS A 1 210 ? -31.846 20.249 11.197 1.00 95.19 210 CYS A C 1
ATOM 1608 O O . CYS A 1 210 ? -32.955 20.450 11.683 1.00 95.19 210 CYS A O 1
ATOM 1610 N N . ALA A 1 211 ? -31.617 20.374 9.889 1.00 94.25 211 ALA A N 1
ATOM 1611 C CA . ALA A 1 211 ? -32.656 20.753 8.935 1.00 94.25 211 ALA A CA 1
ATOM 1612 C C . ALA A 1 211 ? -33.802 19.732 8.925 1.00 94.25 211 ALA A C 1
ATOM 1614 O O . ALA A 1 211 ? -34.963 20.114 9.059 1.00 94.25 211 ALA A O 1
ATOM 1615 N N . ALA A 1 212 ? -33.470 18.438 8.900 1.00 95.00 212 ALA A N 1
ATOM 1616 C CA . ALA A 1 212 ? -34.441 17.355 9.001 1.00 95.00 212 ALA A CA 1
ATOM 1617 C C . ALA A 1 212 ? -35.221 17.388 10.328 1.00 95.00 212 ALA A C 1
ATOM 1619 O O . ALA A 1 212 ? -36.447 17.296 10.319 1.00 95.00 212 ALA A O 1
ATOM 1620 N N . HIS A 1 213 ? -34.536 17.578 11.463 1.00 95.69 213 HIS A N 1
ATOM 1621 C CA . HIS A 1 213 ? -35.179 17.642 12.780 1.00 95.69 213 HIS A CA 1
ATOM 1622 C C . HIS A 1 213 ? -36.177 18.804 12.892 1.00 95.69 213 HIS A C 1
ATOM 1624 O O . HIS A 1 213 ? -37.292 18.628 13.380 1.00 95.69 213 HIS A O 1
ATOM 1630 N N . TYR A 1 214 ? -35.795 19.988 12.407 1.00 94.06 214 TYR A N 1
ATOM 1631 C CA . TYR A 1 214 ? -36.633 21.187 12.443 1.00 94.06 214 TYR A CA 1
ATOM 1632 C C . TYR A 1 214 ? -37.570 21.330 11.236 1.00 94.06 214 TYR A C 1
ATOM 1634 O O . TYR A 1 214 ? -38.302 22.315 11.162 1.00 94.06 214 TYR A O 1
ATOM 1642 N N . LYS A 1 215 ? -37.576 20.347 10.324 1.00 95.31 215 LYS A N 1
ATOM 1643 C CA . LYS A 1 215 ? -38.402 20.311 9.108 1.00 95.31 215 LYS A CA 1
ATOM 1644 C C . LYS A 1 215 ? -38.242 21.563 8.236 1.00 95.31 215 LYS A C 1
ATOM 1646 O O . LYS A 1 215 ? -39.224 22.123 7.757 1.00 95.31 215 LYS A O 1
ATOM 1651 N N . ILE A 1 216 ? -36.998 21.994 8.044 1.00 94.56 216 ILE A N 1
ATOM 1652 C CA . ILE A 1 216 ? -36.636 23.077 7.121 1.00 94.56 216 ILE A CA 1
ATOM 1653 C C . ILE A 1 216 ? -35.749 22.540 5.999 1.00 94.56 216 ILE A C 1
ATOM 1655 O O . ILE A 1 216 ? -35.106 21.502 6.151 1.00 94.56 216 ILE A O 1
ATOM 1659 N N . ASP A 1 217 ? -35.687 23.254 4.878 1.00 92.12 217 ASP A N 1
ATOM 1660 C CA . ASP A 1 217 ? -34.769 22.899 3.795 1.00 92.12 217 ASP A CA 1
ATOM 1661 C C . ASP A 1 217 ? -33.315 23.149 4.244 1.00 92.12 217 ASP A C 1
ATOM 1663 O O . ASP A 1 217 ? -32.989 24.186 4.832 1.00 92.12 217 ASP A O 1
ATOM 1667 N N . ALA A 1 218 ? -32.409 22.210 3.961 1.00 89.44 218 ALA A N 1
ATOM 1668 C CA . ALA A 1 218 ? -30.988 22.354 4.270 1.00 89.44 218 ALA A CA 1
ATOM 1669 C C . ALA A 1 218 ? -30.360 23.591 3.592 1.00 89.44 218 ALA A C 1
ATOM 1671 O O . ALA A 1 218 ? -29.432 24.192 4.138 1.00 89.44 218 ALA A O 1
ATOM 1672 N N . ALA A 1 219 ? -30.882 24.033 2.443 1.00 90.75 219 ALA A N 1
ATOM 1673 C CA . ALA A 1 219 ? -30.486 25.281 1.797 1.00 90.75 219 ALA A CA 1
ATOM 1674 C C . ALA A 1 219 ? -30.770 26.511 2.678 1.00 90.75 219 ALA A C 1
ATOM 1676 O O . ALA A 1 219 ? -29.985 27.467 2.681 1.00 90.75 219 ALA A O 1
ATOM 1677 N N . GLU A 1 220 ? -31.823 26.480 3.505 1.00 90.50 220 GLU A N 1
ATOM 1678 C CA . GLU A 1 220 ? -32.156 27.588 4.400 1.00 90.50 220 GLU A CA 1
ATOM 1679 C C . GLU A 1 220 ? -31.108 27.803 5.499 1.00 90.50 220 GLU A C 1
ATOM 1681 O O . GLU A 1 220 ? -30.928 28.943 5.950 1.00 90.50 220 GLU A O 1
ATOM 1686 N N . MET A 1 221 ? -30.341 26.768 5.865 1.00 89.44 221 MET A N 1
ATOM 1687 C CA . MET A 1 221 ? -29.232 26.882 6.822 1.00 89.44 221 MET A CA 1
ATOM 1688 C C . MET A 1 221 ? -28.160 27.871 6.353 1.00 89.44 221 MET A C 1
ATOM 1690 O O . MET A 1 221 ? -27.557 28.544 7.187 1.00 89.44 221 MET A O 1
ATOM 1694 N N . ARG A 1 222 ? -27.991 28.033 5.035 1.00 90.31 222 ARG A N 1
ATOM 1695 C CA . ARG A 1 222 ? -27.044 28.974 4.409 1.00 90.31 222 ARG A CA 1
ATOM 1696 C C . ARG A 1 222 ? -27.692 30.289 3.960 1.00 90.31 222 ARG A C 1
ATOM 1698 O O . ARG A 1 222 ? -26.996 31.221 3.570 1.00 90.31 222 ARG A O 1
ATOM 1705 N N . SER A 1 223 ? -29.022 30.381 4.004 1.00 88.50 223 SER A N 1
ATOM 1706 C CA . SER A 1 223 ? -29.758 31.571 3.560 1.00 88.50 223 SER A CA 1
ATOM 1707 C C . SER A 1 223 ? -29.516 32.783 4.465 1.00 88.50 223 SER A C 1
ATOM 1709 O O . SER A 1 223 ? -29.188 32.641 5.643 1.00 88.50 223 SER A O 1
ATOM 1711 N N . LYS A 1 224 ? -29.779 33.999 3.966 1.00 85.56 224 LYS A N 1
ATOM 1712 C CA . LYS A 1 224 ? -29.793 35.241 4.770 1.00 85.56 224 LYS A CA 1
ATOM 1713 C C . LYS A 1 224 ? -31.062 35.403 5.628 1.00 85.56 224 LYS A C 1
ATOM 1715 O O . LYS A 1 224 ? -31.164 36.358 6.395 1.00 85.56 224 LYS A O 1
ATOM 1720 N N . ARG A 1 225 ? -32.016 34.463 5.554 1.00 85.94 225 ARG A N 1
ATOM 1721 C CA . ARG A 1 225 ? -33.302 34.535 6.263 1.00 85.94 225 ARG A CA 1
ATOM 1722 C C . ARG A 1 225 ? -33.090 34.560 7.783 1.00 85.94 225 ARG A C 1
ATOM 1724 O O . ARG A 1 225 ? -32.401 33.695 8.344 1.00 85.94 225 ARG A O 1
ATOM 1731 N N . ARG A 1 226 ? -33.689 35.562 8.440 1.00 85.62 226 ARG A N 1
ATOM 1732 C CA . ARG A 1 226 ? -33.619 35.808 9.897 1.00 85.62 226 ARG A CA 1
ATOM 1733 C C . ARG A 1 226 ? -34.868 35.361 10.667 1.00 85.62 226 ARG A C 1
ATOM 1735 O O . ARG A 1 226 ? -34.912 35.509 11.882 1.00 85.62 226 ARG A O 1
ATOM 1742 N N . ALA A 1 227 ? -35.865 34.792 9.986 1.00 90.62 227 ALA A N 1
ATOM 1743 C CA . ALA A 1 227 ? -37.064 34.260 10.630 1.00 90.62 227 ALA A CA 1
ATOM 1744 C C . ALA A 1 227 ? -36.692 33.240 11.720 1.00 90.62 227 ALA A C 1
ATOM 1746 O O . ALA A 1 227 ? -35.831 32.388 11.494 1.00 90.62 227 ALA A O 1
ATOM 1747 N N . ARG A 1 228 ? -37.359 33.298 12.882 1.00 89.50 228 ARG A N 1
ATOM 1748 C CA . ARG A 1 228 ? -37.062 32.443 14.050 1.00 89.50 228 ARG A CA 1
ATOM 1749 C C . ARG A 1 228 ? -37.062 30.950 13.708 1.00 89.50 228 ARG A C 1
ATOM 1751 O O . ARG A 1 228 ? -36.205 30.221 14.203 1.00 89.50 228 ARG A O 1
ATOM 1758 N N . ALA A 1 229 ? -37.970 30.539 12.821 1.00 90.75 229 ALA A N 1
ATOM 1759 C CA . ALA A 1 229 ? -38.095 29.174 12.311 1.00 90.75 229 ALA A CA 1
ATOM 1760 C C . ALA A 1 229 ? -36.832 28.655 11.602 1.00 90.75 229 ALA A C 1
ATOM 1762 O O . ALA A 1 229 ? -36.619 27.455 11.566 1.00 90.75 229 ALA A O 1
ATOM 1763 N N . VAL A 1 230 ? -35.972 29.543 11.094 1.00 90.62 230 VAL A N 1
ATOM 1764 C CA . VAL A 1 230 ? -34.704 29.190 10.432 1.00 90.62 230 VAL A CA 1
ATOM 1765 C C . VAL A 1 230 ? -33.497 29.590 11.286 1.00 90.62 230 VAL A C 1
ATOM 1767 O O . VAL A 1 230 ? -32.493 28.885 11.335 1.00 90.62 230 VAL A O 1
ATOM 1770 N N . ALA A 1 231 ? -33.582 30.714 12.001 1.00 90.88 231 ALA A N 1
ATOM 1771 C CA . ALA A 1 231 ? -32.498 31.211 12.842 1.00 90.88 231 ALA A CA 1
ATOM 1772 C C . ALA A 1 231 ? -32.170 30.265 14.006 1.00 90.88 231 ALA A C 1
ATOM 1774 O O . ALA A 1 231 ? -30.997 29.965 14.215 1.00 90.88 231 ALA A O 1
ATOM 1775 N N . ARG A 1 232 ? -33.184 29.742 14.711 1.00 91.62 232 ARG A N 1
ATOM 1776 C CA . ARG A 1 232 ? -32.973 28.842 15.855 1.00 91.62 232 ARG A CA 1
ATOM 1777 C C . ARG A 1 232 ? -32.359 27.492 15.440 1.00 91.62 232 ARG A C 1
ATOM 1779 O O . ARG A 1 232 ? -31.347 27.130 16.034 1.00 91.62 232 ARG A O 1
ATOM 1786 N N . PRO A 1 233 ? -32.863 26.783 14.407 1.00 93.81 233 PRO A N 1
ATOM 1787 C CA . PRO A 1 233 ? -32.204 25.573 13.899 1.00 93.81 233 PRO A CA 1
ATOM 1788 C C . PRO A 1 233 ? -30.759 25.813 13.467 1.00 93.81 233 PRO A C 1
ATOM 1790 O O . PRO A 1 233 ? -29.883 24.999 13.747 1.00 93.81 233 PRO A O 1
ATOM 1793 N N . ARG A 1 234 ? -30.495 26.959 12.828 1.00 93.19 234 ARG A N 1
ATOM 1794 C CA . ARG A 1 234 ? -29.151 27.343 12.390 1.00 93.19 234 ARG A CA 1
ATOM 1795 C C . ARG A 1 234 ? -28.198 27.550 13.567 1.00 93.19 234 ARG A C 1
ATOM 1797 O O . ARG A 1 234 ? -27.090 27.031 13.530 1.00 93.19 234 ARG A O 1
ATOM 1804 N N . GLN A 1 235 ? -28.622 28.264 14.609 1.00 92.19 235 GLN A N 1
ATOM 1805 C CA . GLN A 1 235 ? -27.814 28.469 15.818 1.00 92.19 235 GLN A CA 1
ATOM 1806 C C . GLN A 1 235 ? -27.505 27.145 16.525 1.00 92.19 235 GLN A C 1
ATOM 1808 O O . GLN A 1 235 ? -26.365 26.913 16.918 1.00 92.19 235 GLN A O 1
ATOM 1813 N N . VAL A 1 236 ? -28.487 26.241 16.619 1.00 94.69 236 VAL A N 1
ATOM 1814 C CA . VAL A 1 236 ? -28.277 24.886 17.158 1.00 94.69 236 VAL A CA 1
ATOM 1815 C C . VAL A 1 236 ? -27.262 24.119 16.309 1.00 94.69 236 VAL A C 1
ATOM 1817 O O . VAL A 1 236 ? -26.320 23.548 16.853 1.00 94.69 236 VAL A O 1
ATOM 1820 N N . ALA A 1 237 ? -27.382 24.165 14.981 1.00 94.50 237 ALA A N 1
ATOM 1821 C CA . ALA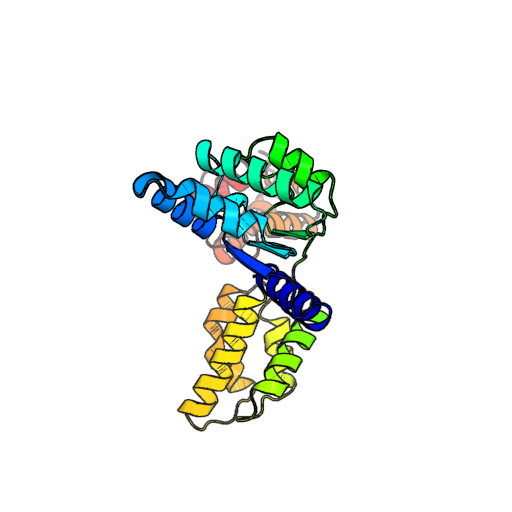 A 1 237 ? -26.432 23.525 14.076 1.00 94.50 237 ALA A CA 1
ATOM 1822 C C . ALA A 1 237 ? -25.011 24.107 14.208 1.00 94.50 237 ALA A C 1
ATOM 1824 O O . ALA A 1 237 ? -24.042 23.352 14.219 1.00 94.50 237 ALA A O 1
ATOM 1825 N N . MET A 1 238 ? -24.865 25.428 14.360 1.00 93.19 238 MET A N 1
ATOM 1826 C CA . MET A 1 238 ? -23.570 26.085 14.588 1.00 93.19 238 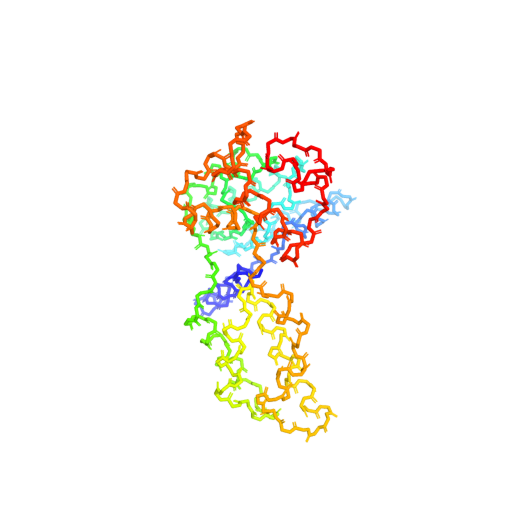MET A CA 1
ATOM 1827 C C . MET A 1 238 ? -22.965 25.710 15.949 1.00 93.19 238 MET A C 1
ATOM 1829 O O . MET A 1 238 ? -21.768 25.430 16.031 1.00 93.19 238 MET A O 1
ATOM 1833 N N . TYR A 1 239 ? -23.784 25.633 17.002 1.00 93.50 239 TYR A N 1
ATOM 1834 C CA . TYR A 1 239 ? -23.360 25.171 18.325 1.00 93.50 239 TYR A CA 1
ATOM 1835 C C . TYR A 1 239 ? -22.861 23.721 18.285 1.00 93.50 239 TYR A C 1
ATOM 1837 O O . TYR A 1 239 ? -21.762 23.424 18.761 1.00 93.50 239 TYR A O 1
ATOM 1845 N N . LEU A 1 240 ? -23.629 22.824 17.660 1.00 93.06 240 LEU A N 1
ATOM 1846 C CA . LEU A 1 240 ? -23.240 21.427 17.472 1.00 93.06 240 LEU A CA 1
ATOM 1847 C C . LEU A 1 240 ? -21.973 21.319 16.621 1.00 93.06 240 LEU A C 1
ATOM 1849 O O . LEU A 1 240 ? -21.057 20.591 16.991 1.00 93.06 240 LEU A O 1
ATOM 1853 N N . ALA A 1 241 ? -21.856 22.100 15.544 1.00 93.06 241 ALA A N 1
ATOM 1854 C CA . ALA A 1 241 ? -20.644 22.152 14.731 1.00 93.06 241 ALA A CA 1
ATOM 1855 C C . ALA A 1 241 ? -19.426 22.576 15.558 1.00 93.06 241 ALA A C 1
ATOM 1857 O O . ALA A 1 241 ? -18.353 21.995 15.405 1.00 93.06 241 ALA A O 1
ATOM 1858 N N . LYS A 1 242 ? -19.588 23.528 16.482 1.00 91.62 242 LYS A N 1
ATOM 1859 C CA . LYS A 1 242 ? -18.495 23.953 17.358 1.00 91.62 242 LYS A CA 1
ATOM 1860 C C . LYS A 1 242 ? -18.109 22.894 18.394 1.00 91.62 242 LYS A C 1
ATOM 1862 O O . LYS A 1 242 ? -16.941 22.817 18.767 1.00 91.62 242 LYS A O 1
ATOM 1867 N N . LYS A 1 243 ? -19.068 22.101 18.876 1.00 89.31 243 LYS A N 1
ATOM 1868 C CA . LYS A 1 243 ? -18.833 21.048 19.879 1.00 89.31 243 LYS A CA 1
ATOM 1869 C C . LYS A 1 243 ? -18.317 19.739 19.284 1.00 89.31 243 LYS A C 1
ATOM 1871 O O . LYS A 1 243 ? -17.527 19.061 19.927 1.00 89.31 243 LYS A O 1
ATOM 1876 N N . MET A 1 244 ? -18.772 19.382 18.087 1.00 86.56 244 MET A N 1
ATOM 1877 C CA . MET A 1 244 ? -18.570 18.057 17.490 1.00 86.56 244 MET A CA 1
ATOM 1878 C C . MET A 1 244 ? -17.531 18.056 16.365 1.00 86.56 244 MET A C 1
ATOM 1880 O O . MET A 1 244 ? -17.209 16.996 15.832 1.00 86.56 244 MET A O 1
ATOM 1884 N N . THR A 1 245 ? -17.001 19.225 15.989 1.00 86.12 245 THR A N 1
ATOM 1885 C CA . THR A 1 245 ? -15.979 19.356 14.943 1.00 86.12 245 THR A CA 1
ATOM 1886 C C . THR A 1 245 ? -14.817 20.233 15.423 1.00 86.12 245 THR A C 1
ATOM 1888 O O . THR A 1 245 ? -15.020 21.118 16.255 1.00 86.12 245 THR A O 1
ATOM 1891 N N . PRO A 1 246 ? -13.598 20.055 14.881 1.00 83.06 246 PRO A N 1
ATOM 1892 C CA . PRO A 1 246 ? -12.445 20.881 15.242 1.00 83.06 246 PRO A CA 1
ATOM 1893 C C . PRO A 1 246 ? -12.457 22.278 14.590 1.00 83.06 246 PRO A C 1
ATOM 1895 O O . PRO A 1 246 ? -11.477 23.010 14.706 1.00 83.06 246 PRO A O 1
ATOM 1898 N N . ARG A 1 247 ? -13.525 22.660 13.872 1.00 85.75 247 ARG A N 1
ATOM 1899 C CA . ARG A 1 247 ? -13.583 23.921 13.121 1.00 85.75 247 ARG A CA 1
ATOM 1900 C C . ARG A 1 247 ? -13.637 25.135 14.053 1.00 85.75 247 ARG A C 1
ATOM 1902 O O . ARG A 1 247 ? -14.282 25.142 15.110 1.00 85.75 247 ARG A O 1
ATOM 1909 N N . SER A 1 248 ? -12.965 26.200 13.641 1.00 87.88 248 SER A N 1
ATOM 1910 C CA . SER A 1 248 ? -13.044 27.502 14.298 1.00 87.88 248 SER A CA 1
ATOM 1911 C C . SER A 1 248 ? -14.405 28.166 14.042 1.00 87.88 248 SER A C 1
ATOM 1913 O O . SER A 1 248 ? -15.085 27.869 13.058 1.00 87.88 248 SER A O 1
ATOM 1915 N N . LEU A 1 249 ? -14.822 29.081 14.925 1.00 87.69 249 LEU A N 1
ATOM 1916 C CA . LEU A 1 249 ? -16.075 29.830 14.746 1.00 87.69 249 LEU A CA 1
ATOM 1917 C C . LEU A 1 249 ? -16.130 30.591 13.403 1.00 87.69 249 LEU A C 1
ATOM 1919 O O . LEU A 1 249 ? -17.172 30.521 12.751 1.00 87.69 249 LEU A O 1
ATOM 1923 N N . PRO A 1 250 ? -15.041 31.228 12.918 1.00 87.50 250 PRO A N 1
ATOM 1924 C CA . PRO A 1 250 ? -15.032 31.856 11.596 1.00 87.50 250 PRO A CA 1
ATOM 1925 C C . PRO A 1 250 ? -15.227 30.862 10.445 1.00 87.50 250 PRO A C 1
ATOM 1927 O O . PRO A 1 250 ? -15.969 31.145 9.507 1.00 87.50 250 PRO A O 1
ATOM 1930 N N . GLU A 1 251 ? -14.596 29.684 10.497 1.00 88.12 251 GLU A N 1
ATOM 1931 C CA . GLU A 1 251 ? -14.793 28.649 9.472 1.00 88.12 251 GLU A CA 1
ATOM 1932 C C . GLU A 1 251 ? -16.230 28.129 9.460 1.00 88.12 251 GLU A C 1
ATOM 1934 O O . GLU A 1 251 ? -16.813 27.965 8.389 1.00 88.12 251 GLU A O 1
ATOM 1939 N N . ILE A 1 252 ? -16.815 27.907 10.642 1.00 90.88 252 ILE A N 1
ATOM 1940 C CA . ILE A 1 252 ? -18.222 27.523 10.776 1.00 90.88 252 ILE A CA 1
ATOM 1941 C C . ILE A 1 252 ? -19.099 28.621 10.158 1.00 90.88 252 ILE A C 1
ATOM 1943 O O . ILE A 1 252 ? -19.888 28.331 9.264 1.00 90.88 252 ILE A O 1
ATOM 1947 N N . GLY A 1 253 ? -18.907 29.890 10.527 1.00 88.00 253 GLY A N 1
ATOM 1948 C CA . GLY A 1 253 ? -19.650 31.024 9.963 1.00 88.00 253 GLY A CA 1
ATOM 1949 C C . GLY A 1 253 ? -19.591 31.105 8.432 1.00 88.00 253 GLY A C 1
ATOM 1950 O O . GLY A 1 253 ? -20.619 31.321 7.783 1.00 88.00 253 GLY A O 1
ATOM 1951 N N . ARG A 1 254 ? -18.424 30.831 7.829 1.00 87.94 254 ARG A N 1
ATOM 1952 C CA . ARG A 1 254 ? -18.268 30.736 6.364 1.00 87.94 254 ARG A CA 1
ATOM 1953 C C . ARG A 1 254 ? -19.124 29.621 5.764 1.00 87.94 254 ARG A C 1
ATOM 1955 O O . ARG A 1 254 ? -19.851 29.877 4.806 1.00 87.94 254 ARG A O 1
ATOM 1962 N N . ILE A 1 255 ? -19.100 28.421 6.348 1.00 89.62 255 ILE A N 1
ATOM 1963 C CA . ILE A 1 255 ? -19.890 27.262 5.885 1.00 89.62 255 ILE A CA 1
ATOM 1964 C C . ILE A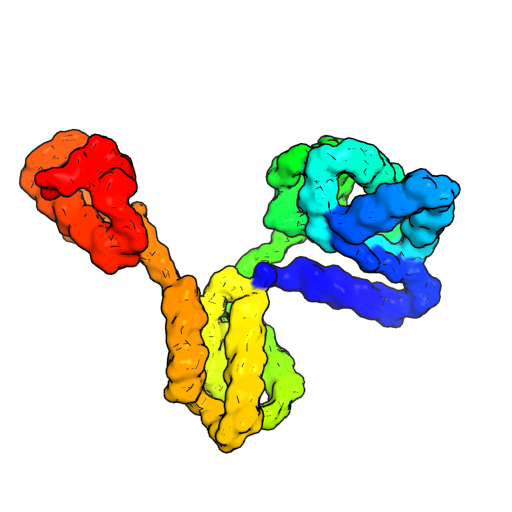 1 255 ? -21.405 27.528 5.995 1.00 89.62 255 ILE A C 1
ATOM 1966 O O . ILE A 1 255 ? -22.189 27.047 5.177 1.00 89.62 255 ILE A O 1
ATOM 1970 N N . PHE A 1 256 ? -21.828 28.347 6.960 1.00 90.25 256 PHE A N 1
ATOM 1971 C CA . PHE A 1 256 ? -23.219 28.779 7.147 1.00 90.25 256 PHE A CA 1
ATOM 1972 C C . PHE A 1 256 ? -23.605 30.038 6.336 1.00 90.25 256 PHE A C 1
ATOM 1974 O O . PHE A 1 256 ? -24.584 30.713 6.662 1.00 90.25 256 PHE A O 1
ATOM 1981 N N . GLY A 1 257 ? -22.883 30.339 5.250 1.00 84.75 257 GLY A N 1
ATOM 1982 C CA . GLY A 1 257 ? -23.220 31.426 4.321 1.00 84.75 257 GLY A CA 1
ATOM 1983 C C . GLY A 1 257 ? -22.529 32.757 4.624 1.00 84.75 257 GLY A C 1
ATOM 1984 O O . GLY A 1 257 ? -23.121 33.810 4.396 1.00 84.75 257 GLY A O 1
ATOM 1985 N N . GLY A 1 258 ? -21.298 32.717 5.146 1.00 77.75 258 GLY A N 1
ATOM 1986 C CA . GLY A 1 258 ? -20.475 33.914 5.365 1.00 77.75 258 GLY A CA 1
ATOM 1987 C C . GLY A 1 258 ? -20.943 34.787 6.529 1.00 77.75 258 GLY A C 1
ATOM 1988 O O . GLY A 1 258 ? -20.939 36.007 6.410 1.00 77.75 258 GLY A O 1
ATOM 1989 N N . ARG A 1 259 ? -21.400 34.175 7.626 1.00 69.00 259 ARG A N 1
ATOM 1990 C CA . ARG A 1 259 ? -21.919 34.903 8.792 1.00 69.00 259 ARG A CA 1
ATOM 1991 C C . ARG A 1 259 ? -20.845 35.172 9.840 1.00 69.00 259 ARG A C 1
ATOM 1993 O O . ARG A 1 259 ? -20.002 34.313 10.096 1.00 69.00 259 ARG A O 1
ATOM 2000 N N . ASP A 1 260 ? -20.929 36.346 10.459 1.00 62.41 260 ASP A N 1
ATOM 2001 C CA . ASP A 1 260 ? -20.032 36.765 11.530 1.00 62.41 260 ASP A CA 1
ATOM 2002 C C . ASP A 1 260 ? -20.221 35.927 12.798 1.00 62.41 260 ASP A C 1
ATOM 2004 O O . ASP A 1 260 ? -21.327 35.539 13.172 1.00 62.41 260 ASP A O 1
ATOM 2008 N N . HIS A 1 261 ? -19.101 35.666 13.469 1.00 54.88 261 HIS A N 1
ATOM 2009 C CA . HIS A 1 261 ? -18.957 34.824 14.660 1.00 54.88 261 HIS A CA 1
ATOM 2010 C C . HIS A 1 261 ? -19.627 35.388 15.930 1.00 54.88 261 HIS A C 1
ATOM 2012 O O . HIS A 1 261 ? -19.525 34.777 16.990 1.00 54.88 261 HIS A O 1
ATOM 2018 N N . THR A 1 262 ? -20.286 36.545 15.832 1.00 51.94 262 THR A N 1
ATOM 2019 C CA . THR A 1 262 ? -20.989 37.242 16.920 1.00 51.94 262 THR A CA 1
ATOM 2020 C C . THR A 1 262 ? -22.480 36.877 17.025 1.00 51.94 262 THR A C 1
ATOM 2022 O O . THR A 1 262 ? -23.178 37.455 17.855 1.00 51.94 262 THR A O 1
ATOM 2025 N N . THR A 1 263 ? -22.980 35.937 16.204 1.00 52.22 263 THR A N 1
ATOM 2026 C CA . THR A 1 263 ? -24.396 35.486 16.157 1.00 52.22 263 THR A CA 1
ATOM 2027 C C . THR A 1 263 ? -24.573 34.039 16.611 1.00 52.22 263 THR A C 1
ATOM 2029 O O . THR A 1 263 ? -25.643 33.730 17.193 1.00 52.22 263 THR A O 1
#

Sequence (263 aa):
GLGKTHLLHAIARLFSSHSPSAPVLYMSAERFMMEFVNAMRANETMMFKARLRAARLLLIDDIQFIAGKGSTQEEFLHTINDLIDSGARIVVTADRAPQMLDAIDARILSRLAGGLVADIRPAGLDLRLAILEAKRAIAGDPPVPDAVVDFLARSIRSNVRELEGAFNKLIAYGQLTGRSIDLEFAQAMLADAVRANARRITVDEIQKACAAHYKIDAAEMRSKRRARAVARPRQVAMYLAKKMTPRSLPEIGRIFGGRDHTT

Radius of gyration: 25.88 Å; Cα contacts (8 Å, |Δi|>4): 289; chains: 1; bounding box: 66×58×58 Å

Secondary structure (DSSP, 8-state):
--SHHHHHHHHHHHHHHH-TTS-EEEEEHHHHHHHHHHHHHTT-HHHHHHHHHT-SEEEEE-GGGGTT-HHHHHHHHHHHHHHHHTT-EEEE--SS-GGG-TTS-HHHHHHHHTS-----PPP-HHHHHHHHHHHHHHH-SSP--HHHHHHHHHH--S-HHHHHHHHHHHHHHHHHHT----HHHHHHHHHHHHHHHS----HHHHHHHHHHHHT--GGGGGS----HHHHHHHHHHHHHHHHHS---HHHHHHHTTS--TT-

InterPro domains:
  IPR001957 Chromosomal replication control, initiator DnaA [TIGR00362] (1-263)
  IPR010921 Trp repressor/replication initiator [G3DSA:1.10.1750.10] (195-263)
  IPR010921 Trp repressor/replication initiator [SSF48295] (190-263)
  IPR013159 Chromosomal replication initiator, DnaA C-terminal [PF08299] (203-263)
  IPR013159 Chromosomal replication initiator, DnaA C-terminal [SM00760] (202-263)
  IPR013159 Chromosomal replication initiator, DnaA C-terminal [cd06571] (203-263)
  IPR013317 Chromosomal replication initiator protein DnaA, ATPAse domain [PF00308] (1-118)
  IPR020591 Chromosomal replication control, initiator DnaA-like [PR00051] (23-37)
  IPR020591 Chromosomal replication control, initiator DnaA-like [PR00051] (55-69)
  IPR020591 Chromosomal replication control, initiator DnaA-like [PR00051] (89-116)
  IPR020591 Chromosomal replication control, initiator DnaA-like [PR00051] (252-263)
  IPR027417 P-loop containing nucleoside triphosphate hydrolase [G3DSA:3.40.50.300] (1-123)
  IPR027417 P-loop containing nucleoside triphosphate hydrolase [SSF52540] (1-170)

Foldseek 3Di:
DLCLVVVLVVVQVVVCVVPVPAAADEDELVVLVVVCVVCVVVVNNVVSLVSLLSHLEYEYEANLVCAQVVVSLVSVLVSVVSNVVVNGHYHYDHPDQLVPRHRHDVSVSVVSVVDDDDDRDFDDLVRQLVLLVVVQVVLPPPHADPLLSSVLSVQARPHSVLSVVLSVQQSVCCVVVVNRDDPVSSCVSCVVVSVVRPPQQDLLNLLVVLCVVLVHDSVLQQDPDPPPSSVVSNVVSLVCCVVRHPDDLQVSCVVSNRHDSPD

Organism: Sphingomonas paucimobilis (NCBI:txid13689)

Solvent-accessible surface area (backbone atoms only — not comparable to full-atom values): 14796 Å² total; per-residue (Å²): 91,68,47,65,71,60,49,52,53,50,51,50,53,53,48,39,73,79,35,74,87,53,45,71,42,78,44,40,30,54,53,52,43,53,54,49,55,50,21,56,77,70,74,37,47,66,59,57,49,52,60,59,64,62,28,44,32,39,38,37,41,44,50,64,63,41,43,73,37,64,71,54,46,52,53,48,47,52,53,51,51,56,25,52,76,72,68,26,46,75,50,78,39,56,94,56,59,57,97,67,50,70,64,52,61,66,67,53,36,50,56,55,63,73,48,90,80,80,89,78,64,80,72,49,60,69,55,38,41,52,52,50,50,58,49,54,75,71,60,56,73,53,60,76,46,68,70,41,51,53,49,47,34,72,40,44,68,85,38,56,52,62,42,52,49,52,52,52,48,51,42,53,52,21,56,75,68,73,43,80,54,44,59,65,56,50,49,66,77,34,46,65,61,37,61,73,38,46,82,76,61,47,63,65,57,40,41,46,52,36,18,60,76,68,74,46,62,53,69,54,51,39,44,90,66,72,52,65,87,47,38,52,47,37,49,52,28,51,52,47,34,54,74,62,31,94,58,50,61,62,57,49,20,45,76,42,55,66,42,70,74,90,116